Protein 5COL (pdb70)

Structure (mmCIF, N/CA/C/O backbone):
data_5COL
#
_entry.id   5COL
#
_cell.length_a   69.150
_cell.length_b   88.050
_cell.length_c   142.920
_cell.angle_alpha   90.00
_cell.angle_beta   90.00
_cell.angle_gamma   90.00
#
_symmetry.space_group_name_H-M   'I 2 2 2'
#
loop_
_entity.id
_entity.type
_entity.pdbx_description
1 polymer '50S ribosomal protein L11'
2 non-polymer 'CHLORIDE ION'
3 non-polymer 'TRIETHYLENE GLYCOL'
4 non-polymer DI(HYDROXYETHYL)ETHER
5 non-polymer 'CITRIC ACID'
6 water water
#
loop_
_atom_site.group_PDB
_atom_site.id
_atom_site.type_symbol
_atom_site.label_atom_id
_atom_site.label_alt_id
_atom_site.label_comp_id
_atom_site.label_asym_id
_atom_site.label_entity_id
_atom_site.label_seq_id
_atom_site.pdbx_PDB_ins_code
_atom_site.Cartn_x
_atom_site.Cartn_y
_atom_site.Cartn_z
_atom_site.occupancy
_atom_site.B_iso_or_equiv
_atom_site.auth_seq_id
_atom_site.auth_comp_id
_atom_site.auth_asym_id
_atom_site.auth_atom_id
_atom_site.pdbx_PDB_model_num
ATOM 1 N N . ALA A 1 2 ? -44.861 2.385 -10.091 1.00 61.71 1 ALA A N 1
ATOM 2 C CA . ALA A 1 2 ? -43.550 2.586 -10.770 1.00 63.55 1 ALA A CA 1
ATOM 3 C C . ALA A 1 2 ? -43.024 1.289 -11.379 1.00 67.53 1 ALA A C 1
ATOM 4 O O . ALA A 1 2 ? -43.480 0.173 -11.048 1.00 66.23 1 ALA A O 1
ATOM 6 N N . LYS A 1 3 ? -42.069 1.433 -12.286 1.00 64.86 2 LYS A N 1
ATOM 7 C CA . LYS A 1 3 ? -41.358 0.264 -12.733 1.00 69.26 2 LYS A CA 1
ATOM 8 C C . LYS A 1 3 ? -39.898 0.505 -12.569 1.00 61.02 2 LYS A C 1
ATOM 9 O O . LYS A 1 3 ? -39.434 1.622 -12.666 1.00 61.25 2 LYS A O 1
ATOM 15 N N . GLU A 1 4 ? -39.203 -0.569 -12.243 1.00 61.04 3 GLU A N 1
ATOM 16 C CA . GLU A 1 4 ? -37.788 -0.536 -11.987 1.00 60.06 3 GLU A CA 1
ATOM 17 C C . GLU A 1 4 ? -37.194 -1.691 -12.739 1.00 58.49 3 GLU A C 1
ATOM 18 O O . GLU A 1 4 ? -37.721 -2.809 -12.728 1.00 60.96 3 GLU A O 1
ATOM 24 N N . VAL A 1 5 ? -36.084 -1.410 -13.387 1.00 60.52 4 VAL A N 1
ATOM 25 C CA . VAL A 1 5 ? -35.359 -2.412 -14.089 1.00 58.66 4 VAL A CA 1
ATOM 26 C C . VAL A 1 5 ? -34.046 -2.472 -13.395 1.00 55.19 4 VAL A C 1
ATOM 27 O O . VAL A 1 5 ? -33.389 -1.475 -13.243 1.00 53.32 4 VAL A O 1
ATOM 31 N N . VAL A 1 6 ? -33.667 -3.668 -12.998 1.00 57.82 5 VAL A N 1
ATOM 32 C CA . VAL A 1 6 ? -32.400 -3.887 -12.369 1.00 56.26 5 VAL A CA 1
ATOM 33 C C . VAL A 1 6 ? -31.544 -4.756 -13.263 1.00 50.21 5 VAL A C 1
ATOM 34 O O . VAL A 1 6 ? -32.001 -5.789 -13.736 1.00 47.94 5 VAL A O 1
ATOM 38 N N . GLU A 1 7 ? -30.294 -4.366 -13.432 1.00 53.52 6 GLU A N 1
ATOM 39 C CA . GLU A 1 7 ? -29.347 -5.093 -14.247 1.00 58.41 6 GLU A CA 1
ATOM 40 C C . GLU A 1 7 ? -28.111 -5.397 -13.428 1.00 53.29 6 GLU A C 1
ATOM 41 O O . GLU A 1 7 ? -27.375 -4.506 -13.012 1.00 49.47 6 GLU A O 1
ATOM 47 N N . VAL A 1 8 ? -27.901 -6.677 -13.214 1.00 48.36 7 VAL A N 1
ATOM 48 C CA . VAL A 1 8 ? -26.860 -7.144 -12.351 1.00 51.72 7 VAL A CA 1
ATOM 49 C C . VAL A 1 8 ? -26.179 -8.329 -12.992 1.00 49.30 7 VAL A C 1
ATOM 50 O O . VAL A 1 8 ? -26.657 -8.870 -13.977 1.00 52.93 7 VAL A O 1
ATOM 54 N N . LEU A 1 9 ? -25.065 -8.703 -12.393 1.00 49.30 8 LEU A N 1
ATOM 55 C CA . LEU A 1 9 ? -24.218 -9.775 -12.819 1.00 51.90 8 LEU A CA 1
ATOM 56 C C . LEU A 1 9 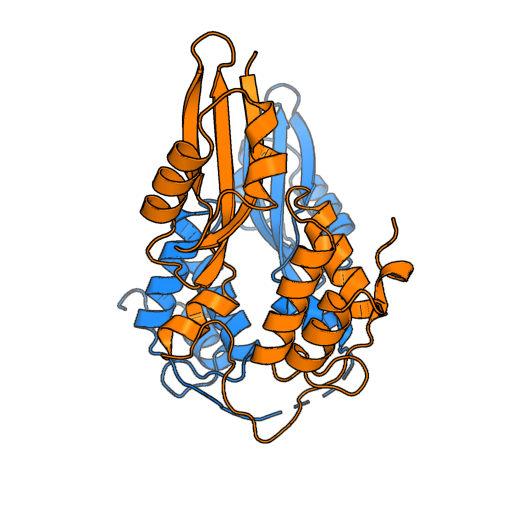? -24.170 -10.733 -11.688 1.00 54.22 8 LEU A C 1
ATOM 57 O O . LEU A 1 9 ? -23.763 -10.368 -10.575 1.00 52.22 8 LEU A O 1
ATOM 62 N N . VAL A 1 10 ? -24.616 -11.953 -11.966 1.00 54.18 9 VAL A N 1
ATOM 63 C CA . VAL A 1 10 ? -24.666 -12.997 -10.970 1.00 53.28 9 VAL A CA 1
ATOM 64 C C . VAL A 1 10 ? -23.830 -14.153 -11.444 1.00 57.57 9 VAL A C 1
ATOM 65 O O . VAL A 1 10 ? -23.394 -14.185 -12.598 1.00 56.58 9 VAL A O 1
ATOM 69 N N . THR A 1 11 ? -23.624 -15.101 -10.536 1.00 59.58 10 THR A N 1
ATOM 70 C CA . THR A 1 11 ? -22.922 -16.332 -10.817 1.00 59.56 10 THR A CA 1
ATOM 71 C C . THR A 1 11 ? -23.945 -17.344 -11.303 1.00 55.77 10 THR A C 1
ATOM 72 O O . THR A 1 11 ? -24.849 -17.686 -10.564 1.00 54.05 10 THR A O 1
ATOM 76 N N . GLY A 1 12 ? -23.796 -17.828 -12.537 1.00 52.90 11 GLY A N 1
ATOM 77 C CA . GLY A 1 12 ? -24.779 -18.710 -13.131 1.00 49.18 11 GLY A CA 1
ATOM 78 C C . GLY A 1 12 ? -25.103 -19.871 -12.217 1.00 50.23 11 GLY A C 1
ATOM 79 O O . GLY A 1 12 ? -24.207 -20.507 -11.661 1.00 50.60 11 GLY A O 1
ATOM 80 N N . GLY A 1 13 ? -26.395 -20.121 -12.027 1.00 53.14 12 GLY A N 1
ATOM 81 C CA . GLY A 1 13 ? -26.859 -21.208 -11.166 1.00 56.29 12 GLY A CA 1
ATOM 82 C C . GLY A 1 13 ? -26.518 -21.144 -9.676 1.00 58.53 12 GLY A C 1
ATOM 83 O O . GLY A 1 13 ? -26.889 -22.051 -8.949 1.00 62.74 12 GLY A O 1
ATOM 84 N N . ARG A 1 14 ? -25.823 -20.102 -9.203 1.00 62.40 13 ARG A N 1
ATOM 85 C CA . ARG A 1 14 ? -25.532 -19.954 -7.757 1.00 62.72 13 ARG A CA 1
ATOM 86 C C . ARG A 1 14 ? -25.879 -18.561 -7.254 1.00 59.32 13 ARG A C 1
ATOM 87 O O . ARG A 1 14 ? -25.203 -18.030 -6.387 1.00 67.90 13 ARG A O 1
ATOM 95 N N . ALA A 1 15 ? -26.930 -17.970 -7.797 1.00 58.49 14 ALA A N 1
ATOM 96 C CA . ALA A 1 15 ? -27.423 -16.695 -7.299 1.00 58.16 14 ALA A CA 1
ATOM 97 C C . ALA A 1 15 ? -27.903 -16.903 -5.872 1.00 64.37 14 ALA A C 1
ATOM 98 O O . ALA A 1 15 ? -28.538 -17.920 -5.579 1.00 68.31 14 ALA A O 1
ATOM 100 N N . THR A 1 16 ? -27.587 -15.950 -5.000 1.00 62.11 15 THR A N 1
ATOM 101 C CA . THR A 1 16 ? -28.113 -15.921 -3.635 1.00 65.68 15 THR A CA 1
ATOM 102 C C . THR A 1 16 ? -28.919 -14.660 -3.395 1.00 63.51 15 THR A C 1
ATOM 103 O O . THR A 1 16 ? -28.957 -13.769 -4.242 1.00 61.35 15 THR A O 1
ATOM 107 N N . ALA A 1 17 ? -29.560 -14.593 -2.229 1.00 61.11 16 ALA A N 1
ATOM 108 C CA . ALA A 1 17 ? -30.405 -13.453 -1.869 1.00 57.59 16 ALA A CA 1
ATOM 109 C C . ALA A 1 17 ? -29.623 -12.430 -1.069 1.00 53.73 16 ALA A C 1
ATOM 110 O O . ALA A 1 17 ? -30.179 -11.472 -0.563 1.00 57.85 16 ALA A O 1
ATOM 112 N N . GLY A 1 18 ? -28.331 -12.657 -0.941 1.00 58.23 17 GLY A N 1
ATOM 113 C CA . GLY A 1 18 ? -27.459 -11.652 -0.460 1.00 72.34 17 GLY A CA 1
ATOM 114 C C . GLY A 1 18 ? -27.303 -10.617 -1.553 1.00 84.58 17 GLY A C 1
ATOM 115 O O . GLY A 1 18 ? -28.205 -10.403 -2.377 1.00 77.85 17 GLY A O 1
ATOM 116 N N . PRO A 1 19 ? -26.151 -9.957 -1.571 1.00 95.01 18 PRO A N 1
ATOM 117 C CA . PRO A 1 19 ? -25.982 -8.973 -2.603 1.00 92.95 18 PRO A CA 1
ATOM 118 C C . PRO A 1 19 ? -25.440 -9.642 -3.872 1.00 80.18 18 PRO A C 1
ATOM 119 O O . PRO A 1 19 ? -24.623 -10.554 -3.803 1.00 79.60 18 PRO A O 1
ATOM 123 N N . PRO A 1 20 ? -25.867 -9.168 -5.024 1.00 75.68 19 PRO A N 1
ATOM 124 C CA . PRO A 1 20 ? -26.566 -7.901 -5.152 1.00 78.10 19 PRO A CA 1
ATOM 125 C C . PRO A 1 20 ? -28.068 -7.984 -5.308 1.00 81.33 19 PRO A C 1
ATOM 126 O O . PRO A 1 20 ? -28.715 -6.928 -5.396 1.00 91.78 19 PRO A O 1
ATOM 130 N N . LEU A 1 21 ? -28.633 -9.191 -5.333 1.00 74.73 20 LEU A N 1
ATOM 131 C CA . LEU A 1 21 ? -30.054 -9.316 -5.641 1.00 74.46 20 LEU A CA 1
ATOM 132 C C . LEU A 1 21 ? -30.866 -8.694 -4.510 1.00 76.14 20 LEU A C 1
ATOM 133 O O . LEU A 1 21 ? -31.849 -7.985 -4.773 1.00 70.70 20 LEU A O 1
ATOM 138 N N . GLY A 1 22 ? -30.442 -8.949 -3.261 1.00 73.04 21 GLY A N 1
ATOM 139 C CA . GLY A 1 22 ? -31.170 -8.479 -2.069 1.00 72.27 21 GLY A CA 1
ATOM 140 C C . GLY A 1 22 ? -31.275 -6.962 -2.007 1.00 67.29 21 GLY A C 1
ATOM 141 O O . GLY A 1 22 ? -32.388 -6.403 -2.003 1.00 59.13 21 GLY A O 1
ATOM 142 N N . PRO A 1 23 ? -30.121 -6.283 -1.987 1.00 66.70 22 PRO A N 1
ATOM 143 C CA . PRO A 1 23 ? -30.123 -4.815 -2.038 1.00 77.05 22 PRO A CA 1
ATOM 144 C C . PRO A 1 23 ? -31.050 -4.274 -3.143 1.00 85.03 22 PRO A C 1
ATOM 145 O O . PRO A 1 23 ? -31.987 -3.489 -2.892 1.00 62.81 22 PRO A O 1
ATOM 149 N N . ALA A 1 24 ? -30.811 -4.756 -4.356 1.00 92.74 23 ALA A N 1
ATOM 150 C CA . ALA A 1 24 ? -31.498 -4.255 -5.512 1.00 87.35 23 ALA A CA 1
ATOM 151 C C . ALA A 1 24 ? -32.991 -4.566 -5.491 1.00 91.54 23 ALA A C 1
ATOM 152 O O . ALA A 1 24 ? -33.785 -3.772 -5.983 1.00 99.62 23 ALA A O 1
ATOM 154 N N . ILE A 1 25 ? -33.384 -5.695 -4.907 1.00 84.87 24 ILE A N 1
ATOM 155 C CA . ILE A 1 25 ? -34.731 -6.222 -5.165 1.00 87.61 24 ILE A CA 1
ATOM 156 C C . ILE A 1 25 ? -35.641 -6.197 -3.950 1.00 84.68 24 ILE A C 1
ATOM 157 O O . ILE A 1 25 ? -36.837 -5.859 -4.058 1.00 73.07 24 ILE A O 1
ATOM 162 N N . GLY A 1 26 ? -35.076 -6.563 -2.798 1.00 93.50 25 GLY A N 1
ATOM 163 C CA . GLY A 1 26 ? -35.784 -6.511 -1.520 1.00 89.27 25 GLY A CA 1
ATOM 164 C C . GLY A 1 26 ? -36.587 -5.233 -1.400 1.00 90.36 25 GLY A C 1
ATOM 165 O O . GLY A 1 26 ? -37.793 -5.300 -1.110 1.00 82.13 25 GLY A O 1
ATOM 166 N N . PRO A 1 27 ? -35.932 -4.065 -1.661 1.00 92.62 26 PRO A N 1
ATOM 167 C CA . PRO A 1 27 ? -36.649 -2.782 -1.702 1.00 97.03 26 PRO A CA 1
ATOM 168 C C . PRO A 1 27 ? -37.918 -2.886 -2.526 1.00 97.99 26 PRO A C 1
ATOM 169 O O . PRO A 1 27 ? -39.014 -2.642 -2.017 1.00 103.63 26 PRO A O 1
ATOM 173 N N . LEU A 1 28 ? -37.783 -3.328 -3.769 1.00 89.19 27 LEU A N 1
ATOM 174 C CA . LEU A 1 28 ? -38.917 -3.312 -4.655 1.00 87.80 27 LEU A CA 1
ATOM 175 C C . LEU A 1 28 ? -39.986 -4.241 -4.093 1.00 90.55 27 LEU A C 1
ATOM 176 O O . LEU A 1 28 ? -41.076 -4.329 -4.649 1.00 86.25 27 LEU A O 1
ATOM 181 N N . GLY A 1 29 ? -39.666 -4.949 -3.005 1.00 97.68 28 GLY A N 1
ATOM 182 C CA . GLY A 1 29 ? -40.686 -5.555 -2.116 1.00 97.85 28 GLY A CA 1
ATOM 183 C C . GLY A 1 29 ? -41.340 -6.779 -2.717 1.00 95.99 28 GLY A C 1
ATOM 184 O O . GLY A 1 29 ? -42.497 -7.117 -2.415 1.00 90.77 28 GLY A O 1
ATOM 185 N N . VAL A 1 30 ? -40.580 -7.424 -3.595 1.00 85.97 29 VAL A N 1
ATOM 186 C CA . VAL A 1 30 ? -40.983 -8.654 -4.239 1.00 76.07 29 VAL A CA 1
ATOM 187 C C . VAL A 1 30 ? -40.184 -9.773 -3.579 1.00 63.65 29 VAL A C 1
ATOM 188 O O . VAL A 1 30 ? -39.135 -9.524 -2.986 1.00 54.93 29 VAL A O 1
ATOM 192 N N . ASN A 1 31 ? -40.687 -10.995 -3.660 1.00 55.65 30 ASN A N 1
ATOM 193 C CA . ASN A 1 31 ? -40.048 -12.065 -2.982 1.00 53.42 30 ASN A CA 1
ATOM 194 C C . ASN A 1 31 ? -38.680 -12.393 -3.583 1.00 55.32 30 ASN A C 1
ATOM 195 O O . ASN A 1 31 ? -38.578 -13.092 -4.568 1.00 59.09 30 ASN A O 1
ATOM 200 N N . VAL A 1 32 ? -37.635 -11.919 -2.923 1.00 49.97 31 VAL A N 1
ATOM 201 C CA . VAL A 1 32 ? -36.282 -12.136 -3.359 1.00 50.30 31 VAL A CA 1
ATOM 202 C C . VAL A 1 32 ? -36.002 -13.621 -3.585 1.00 57.22 31 VAL A C 1
ATOM 203 O O . VAL A 1 32 ? -35.224 -13.952 -4.477 1.00 59.79 31 VAL A O 1
ATOM 207 N N . MET A 1 33 ? -36.612 -14.521 -2.817 1.00 60.24 32 MET A N 1
ATOM 208 C CA . MET A 1 33 ? -36.287 -15.937 -3.004 1.00 62.68 32 MET A CA 1
ATOM 209 C C . MET A 1 33 ? -36.831 -16.528 -4.280 1.00 55.38 32 MET A C 1
ATOM 210 O O . MET A 1 33 ? -36.185 -17.370 -4.856 1.00 52.11 32 MET A O 1
ATOM 215 N N . GLN A 1 34 ? -38.002 -16.077 -4.691 1.00 55.76 33 GLN A N 1
ATOM 216 C CA . GLN A 1 34 ? -38.561 -16.424 -5.976 1.00 60.78 33 GLN A CA 1
ATOM 217 C C . GLN A 1 34 ? -37.683 -15.920 -7.086 1.00 59.96 33 GLN A C 1
ATOM 218 O O . GLN A 1 34 ? -37.515 -16.580 -8.100 1.00 66.63 33 GLN A O 1
ATOM 224 N N . VAL A 1 35 ? -37.159 -14.720 -6.915 1.00 57.00 34 VAL A N 1
ATOM 225 C CA . VAL A 1 35 ? -36.370 -14.143 -7.949 1.00 56.67 34 VAL A CA 1
ATOM 226 C C . VAL A 1 35 ? -35.133 -14.976 -8.084 1.00 58.15 34 VAL A C 1
ATOM 227 O O . VAL A 1 35 ? -34.775 -15.382 -9.185 1.00 60.81 34 VAL A O 1
ATOM 231 N N . VAL A 1 36 ? -34.510 -15.248 -6.947 1.00 52.27 35 VAL A N 1
ATOM 232 C CA . VAL A 1 36 ? -33.334 -16.081 -6.896 1.00 55.32 35 VAL A CA 1
ATOM 233 C C . VAL A 1 36 ? -33.564 -17.505 -7.453 1.00 62.86 35 VAL A C 1
ATOM 234 O O . VAL A 1 36 ? -32.668 -18.066 -8.074 1.00 66.79 35 VAL A O 1
ATOM 238 N N . LYS A 1 37 ? -34.745 -18.082 -7.239 1.00 63.79 36 LYS A N 1
ATOM 239 C CA . LYS A 1 37 ? -35.024 -19.433 -7.714 1.00 69.81 36 LYS A CA 1
ATOM 240 C C . LYS A 1 37 ? -35.088 -19.400 -9.242 1.00 66.81 36 LYS A C 1
ATOM 241 O O . LYS A 1 37 ? -34.511 -20.228 -9.918 1.00 63.32 36 LYS A O 1
ATOM 247 N N . GLU A 1 38 ? -35.802 -18.418 -9.767 1.00 67.81 37 GLU A N 1
ATOM 248 C CA . GLU A 1 38 ? -36.082 -18.330 -11.179 1.00 64.26 37 GLU A CA 1
ATOM 249 C C . GLU A 1 38 ? -34.816 -18.060 -11.961 1.00 68.18 37 GLU A C 1
ATOM 250 O O . GLU A 1 38 ? -34.650 -18.527 -13.095 1.00 64.67 37 GLU A O 1
ATOM 256 N N . ILE A 1 39 ? -33.936 -17.278 -11.351 1.00 63.55 38 ILE A N 1
ATOM 257 C CA . ILE A 1 39 ? -32.676 -16.950 -11.954 1.00 57.61 38 ILE A CA 1
ATOM 258 C C . ILE A 1 39 ? -31.771 -18.172 -11.973 1.00 58.98 38 ILE A C 1
ATOM 259 O O . ILE A 1 39 ? -31.121 -18.470 -12.982 1.00 54.28 38 ILE A O 1
ATOM 264 N N . ASN A 1 40 ? -31.681 -18.856 -10.845 1.00 55.33 39 ASN A N 1
ATOM 265 C CA . ASN A 1 40 ? -30.932 -20.102 -10.836 1.00 55.16 39 ASN A CA 1
ATOM 266 C C . ASN A 1 40 ? -31.460 -21.134 -11.841 1.00 53.89 39 ASN A C 1
ATOM 267 O O . ASN A 1 40 ? -30.663 -21.851 -12.406 1.00 58.15 39 ASN A O 1
ATOM 272 N N . GLU A 1 41 ? -32.773 -21.190 -12.065 1.00 59.42 40 GLU A N 1
ATOM 273 C CA . GLU A 1 41 ? -33.368 -22.088 -13.060 1.00 68.45 40 GLU A CA 1
ATOM 274 C C . GLU A 1 41 ? -32.731 -21.740 -14.384 1.00 71.07 40 GLU A C 1
ATOM 275 O O . GLU A 1 41 ? -32.027 -22.539 -14.988 1.00 70.28 40 GLU A O 1
ATOM 281 N N . LYS A 1 42 ? -32.937 -20.498 -14.796 1.00 69.33 41 LYS A N 1
ATOM 282 C CA . LYS A 1 42 ? -32.587 -20.058 -16.141 1.00 61.00 41 LYS A CA 1
ATOM 283 C C . LYS A 1 42 ? -31.108 -19.829 -16.379 1.00 57.22 41 LYS A C 1
ATOM 284 O O . LYS A 1 42 ? -30.729 -19.415 -17.442 1.00 65.37 41 LYS A O 1
ATOM 290 N N . THR A 1 43 ? -30.263 -20.105 -15.407 1.00 58.54 42 THR A N 1
ATOM 291 C CA . THR A 1 43 ? -28.841 -19.992 -15.609 1.00 52.38 42 THR A CA 1
ATOM 292 C C . THR A 1 43 ? -28.196 -21.348 -15.337 1.00 50.49 42 THR A C 1
ATOM 293 O O . THR A 1 43 ?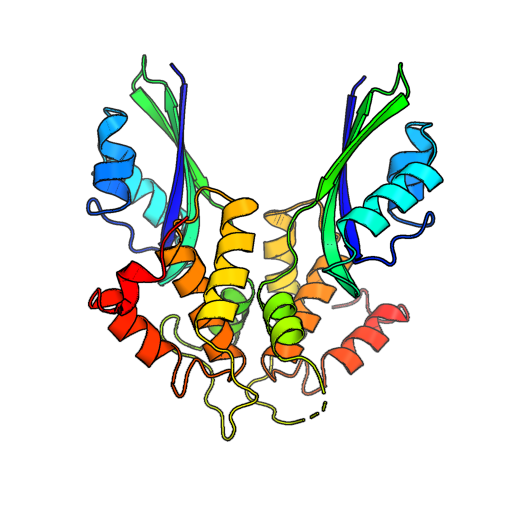 -26.988 -21.438 -15.258 1.00 51.65 42 THR A O 1
ATOM 297 N N . LYS A 1 44 ? -29.004 -22.400 -15.224 1.00 60.03 43 LYS A N 1
ATOM 298 C CA . LYS A 1 44 ? -28.499 -23.773 -15.015 1.00 70.87 43 LYS A CA 1
ATOM 299 C C . LYS A 1 44 ? -27.321 -24.092 -15.912 1.00 65.04 43 LYS A C 1
ATOM 300 O O . LYS A 1 44 ? -26.297 -24.552 -15.445 1.00 66.87 43 LYS A O 1
ATOM 306 N N . ASP A 1 45 ? -27.497 -23.845 -17.204 1.00 63.95 44 ASP A N 1
ATOM 307 C CA . ASP A 1 45 ? -26.481 -24.118 -18.221 1.00 70.30 44 ASP A CA 1
ATOM 308 C C . ASP A 1 45 ? -25.221 -23.258 -18.111 1.00 72.34 44 ASP A C 1
ATOM 309 O O . ASP A 1 45 ? -24.207 -23.548 -18.752 1.00 70.00 44 ASP A O 1
ATOM 314 N N . TYR A 1 46 ? -25.283 -22.196 -17.319 1.00 68.34 45 TYR A N 1
ATOM 315 C CA . TYR A 1 46 ? -24.130 -21.354 -17.092 1.00 60.16 45 TYR A CA 1
ATOM 316 C C . TYR A 1 46 ? -23.590 -21.509 -15.713 1.00 62.47 45 TYR A C 1
ATOM 317 O O . TYR A 1 46 ? -23.025 -20.575 -15.163 1.00 64.09 45 TYR A O 1
ATOM 326 N N . GLU A 1 47 ? -23.750 -22.695 -15.146 1.00 66.69 46 GLU A N 1
ATOM 327 C CA . GLU A 1 47 ? -23.226 -22.972 -13.831 1.00 66.45 46 GLU A CA 1
ATOM 328 C C . GLU A 1 47 ? -21.900 -22.310 -13.637 1.00 60.16 46 GLU A C 1
ATOM 329 O O . GLU A 1 47 ? -21.006 -22.535 -14.397 1.00 68.32 46 GLU A O 1
ATOM 335 N N . GLY A 1 48 ? -21.786 -21.469 -12.624 1.00 65.33 47 GLY A N 1
ATOM 336 C CA . GLY A 1 48 ? -20.504 -20.890 -12.236 1.00 57.18 47 GLY A CA 1
ATOM 337 C C . GLY A 1 48 ? -19.988 -19.743 -13.084 1.00 58.32 47 GLY A C 1
ATOM 338 O O . GLY A 1 48 ? -18.914 -19.232 -12.811 1.00 52.76 47 GLY A O 1
ATOM 339 N N . MET A 1 49 ? -20.723 -19.313 -14.104 1.00 54.61 48 MET A N 1
ATOM 340 C CA . MET A 1 49 ? -20.222 -18.254 -14.977 1.00 53.05 48 MET A CA 1
ATOM 341 C C . MET A 1 49 ? -20.838 -16.907 -14.611 1.00 50.31 48 MET A C 1
ATOM 342 O O . MET A 1 49 ? -21.934 -16.869 -14.119 1.00 55.37 48 MET A O 1
ATOM 347 N N . GLN A 1 50 ? -20.136 -15.812 -14.874 1.00 53.35 49 GLN A N 1
ATOM 348 C CA . GLN A 1 50 ? -20.696 -14.488 -14.730 1.00 57.11 49 GLN A CA 1
ATOM 349 C C . GLN A 1 50 ? -21.682 -14.199 -15.843 1.00 56.68 49 GLN A C 1
ATOM 350 O O . GLN A 1 50 ? -21.285 -14.010 -16.968 1.00 65.20 49 GLN A O 1
ATOM 356 N N . VAL A 1 51 ? -22.959 -14.171 -15.484 1.00 50.47 50 VAL A N 1
ATOM 357 C CA . VAL A 1 51 ? -24.076 -13.978 -16.388 1.00 55.04 50 VAL A CA 1
ATOM 358 C C . VAL A 1 51 ? -24.801 -12.657 -16.084 1.00 55.85 50 VAL A C 1
ATOM 359 O O . VAL A 1 51 ? -25.167 -12.399 -14.947 1.00 51.25 50 VAL A O 1
ATOM 363 N N . PRO A 1 52 ? -25.043 -11.826 -17.097 1.00 61.15 51 PRO A N 1
ATOM 364 C CA . PRO A 1 52 ? -25.834 -10.615 -16.824 1.00 56.70 51 PRO A CA 1
ATOM 365 C C . PRO A 1 52 ? -27.306 -10.942 -16.777 1.00 52.25 51 PRO A C 1
ATOM 366 O O . PRO A 1 52 ? -27.796 -11.724 -17.585 1.00 56.67 51 PRO A O 1
ATOM 370 N N . VAL A 1 53 ? -28.007 -10.339 -15.830 1.00 51.75 52 VAL A N 1
ATOM 371 C CA . VAL A 1 53 ? -29.417 -10.574 -15.627 1.00 46.63 52 VAL A CA 1
ATOM 372 C C . VAL A 1 53 ? -30.154 -9.263 -15.477 1.00 46.05 52 VAL A C 1
ATOM 373 O O . VAL A 1 53 ? -29.637 -8.299 -14.921 1.00 48.68 52 VAL A O 1
ATOM 377 N N . LYS A 1 54 ? -31.392 -9.267 -15.916 1.00 50.02 53 LYS A N 1
ATOM 378 C CA . LYS A 1 54 ? -32.244 -8.093 -15.912 1.00 56.41 53 LYS A CA 1
ATOM 379 C C . LYS A 1 54 ? -33.505 -8.487 -15.183 1.00 55.87 53 LYS A C 1
ATOM 380 O O . LYS A 1 54 ? -34.144 -9.477 -15.541 1.00 53.59 53 LYS A O 1
ATOM 386 N N . VAL A 1 55 ? -33.864 -7.744 -14.141 1.00 56.90 54 VAL A N 1
ATOM 387 C CA . VAL A 1 55 ? -35.171 -7.960 -13.517 1.00 54.32 54 VAL A CA 1
ATOM 388 C C . VAL A 1 55 ? -36.027 -6.745 -13.675 1.00 48.93 54 VAL A C 1
ATOM 389 O O . VAL A 1 55 ? -35.575 -5.635 -13.410 1.00 51.54 54 VAL A O 1
ATOM 393 N N . ILE A 1 56 ? -37.260 -6.976 -14.099 1.00 54.57 55 ILE A N 1
ATOM 394 C CA . ILE A 1 56 ? -38.200 -5.929 -14.426 1.00 54.69 55 ILE A CA 1
ATOM 395 C C . ILE A 1 56 ? -39.352 -6.090 -13.479 1.00 57.49 55 ILE A C 1
ATOM 396 O O . ILE A 1 56 ? -40.016 -7.117 -13.480 1.00 59.43 55 ILE A O 1
ATOM 401 N N . VAL A 1 57 ? -39.585 -5.060 -12.677 1.00 63.92 56 VAL A N 1
ATOM 402 C CA . VAL A 1 57 ? -40.524 -5.134 -11.567 1.00 60.73 56 VAL A CA 1
ATOM 403 C C . VAL A 1 57 ? -41.519 -4.000 -11.652 1.00 55.95 56 VAL A C 1
ATOM 404 O O . VAL A 1 57 ? -41.136 -2.844 -11.893 1.00 55.00 56 VAL A O 1
ATOM 408 N N . ASP A 1 58 ? -42.788 -4.334 -11.485 1.00 56.91 57 ASP A N 1
ATOM 409 C CA . ASP A 1 58 ? -43.816 -3.338 -11.203 1.00 61.00 57 ASP A CA 1
ATOM 410 C C . ASP A 1 58 ? -44.023 -3.193 -9.694 1.00 65.44 57 ASP A C 1
ATOM 411 O O . ASP A 1 58 ? -44.690 -4.037 -9.104 1.00 78.03 57 ASP A O 1
ATOM 416 N N . THR A 1 59 ? -43.480 -2.133 -9.086 1.00 62.93 58 THR A N 1
ATOM 417 C CA . THR A 1 59 ? -43.511 -1.956 -7.623 1.00 64.26 58 THR A CA 1
ATOM 418 C C . THR A 1 59 ? -44.906 -1.955 -6.994 1.00 66.16 58 THR A C 1
ATOM 419 O O . THR A 1 59 ? -45.099 -2.462 -5.895 1.00 76.44 58 THR A O 1
ATOM 423 N N . GLU A 1 60 ? -45.888 -1.394 -7.670 1.00 65.09 59 GLU A N 1
ATOM 424 C CA . GLU A 1 60 ? -47.229 -1.390 -7.115 1.00 63.53 59 GLU A CA 1
ATOM 425 C C . GLU A 1 60 ? -47.682 -2.837 -6.940 1.00 73.73 59 GLU A C 1
ATOM 426 O O . GLU A 1 60 ? -48.058 -3.250 -5.848 1.00 76.37 59 GLU A O 1
ATOM 432 N N . THR A 1 61 ? -47.613 -3.590 -8.033 1.00 74.80 60 THR A N 1
ATOM 433 C CA . THR A 1 61 ? -48.136 -4.941 -8.124 1.00 74.00 60 THR A CA 1
ATOM 434 C C . THR A 1 61 ? -47.140 -5.961 -7.612 1.00 76.34 60 THR A C 1
ATOM 435 O O . THR A 1 61 ? -47.515 -7.070 -7.295 1.00 79.23 60 THR A O 1
ATOM 439 N N . ARG A 1 62 ? -45.863 -5.606 -7.568 1.00 81.97 61 ARG A N 1
ATOM 440 C CA . ARG A 1 62 ? -44.793 -6.530 -7.142 1.00 85.22 61 ARG A CA 1
ATOM 441 C C . ARG A 1 62 ? -44.410 -7.652 -8.132 1.00 79.80 61 ARG A C 1
ATOM 442 O O . ARG A 1 62 ? -43.431 -8.357 -7.884 1.00 82.03 61 ARG A O 1
ATOM 450 N N . LYS A 1 63 ? -45.158 -7.811 -9.227 1.00 71.21 62 LYS A N 1
ATOM 451 C CA . LYS A 1 63 ? -44.799 -8.757 -10.286 1.00 70.18 62 LYS A CA 1
ATOM 452 C C . LYS A 1 63 ? -43.511 -8.365 -10.961 1.00 68.02 62 LYS A C 1
ATOM 453 O O . LYS A 1 63 ? -43.146 -7.187 -11.052 1.00 66.82 62 LYS A O 1
ATOM 459 N N . PHE A 1 64 ? -42.819 -9.379 -11.436 1.00 64.99 63 PHE A N 1
ATOM 460 C CA . PHE A 1 64 ? -41.505 -9.193 -11.990 1.00 63.71 63 PHE A CA 1
ATOM 461 C C . PHE A 1 64 ? -41.364 -10.123 -13.169 1.00 61.37 63 PHE A C 1
ATOM 462 O O . PHE A 1 64 ? -42.184 -11.014 -13.374 1.00 56.77 63 PHE A O 1
ATOM 470 N N . GLU A 1 65 ? -40.335 -9.886 -13.965 1.00 61.08 64 GLU A N 1
ATOM 471 C CA . GLU A 1 65 ? -39.875 -10.885 -14.916 1.00 61.75 64 GLU A CA 1
ATOM 472 C C . GLU A 1 65 ? -38.392 -10.782 -15.042 1.00 57.69 64 GLU A C 1
ATOM 473 O O . GLU A 1 65 ? -37.796 -9.729 -14.780 1.00 59.95 64 GLU A O 1
ATOM 479 N N . ILE A 1 66 ? -37.813 -11.892 -15.460 1.00 57.94 65 ILE A N 1
ATOM 480 C CA . ILE A 1 66 ? -36.380 -12.068 -15.524 1.00 58.83 65 ILE A CA 1
ATOM 481 C C . ILE A 1 66 ? -35.987 -12.273 -16.980 1.00 57.32 65 ILE A C 1
ATOM 482 O O . ILE A 1 66 ? -36.597 -13.061 -17.685 1.00 51.98 65 ILE A O 1
ATOM 487 N N . GLU A 1 67 ? -34.951 -11.566 -17.402 1.00 58.07 66 GLU A N 1
ATOM 488 C CA . GLU A 1 67 ? -34.325 -11.760 -18.690 1.00 59.93 66 GLU A CA 1
ATOM 489 C C . GLU A 1 67 ? -32.847 -11.962 -18.466 1.00 57.81 66 GLU A C 1
ATOM 490 O O . GLU A 1 67 ? -32.185 -11.132 -17.885 1.00 62.48 66 GLU A O 1
ATOM 496 N N . VAL A 1 68 ? -32.340 -13.066 -18.985 1.00 65.85 67 VAL A N 1
ATOM 497 C CA . VAL A 1 68 ? -30.960 -13.502 -18.810 1.00 62.88 67 VAL A CA 1
ATOM 498 C C . VAL A 1 68 ? -30.097 -13.186 -20.037 1.00 60.86 67 VAL A C 1
ATOM 499 O O . VAL A 1 68 ? -30.493 -13.476 -21.161 1.00 61.38 67 VAL A O 1
ATOM 503 N N . GLY A 1 69 ? -28.920 -12.602 -19.834 1.00 53.81 68 GLY A N 1
ATOM 504 C CA . GLY A 1 69 ? -27.962 -12.427 -20.942 1.00 57.19 68 GLY A CA 1
ATOM 505 C C . GLY A 1 69 ? -27.166 -13.702 -21.253 1.00 57.20 68 GLY A C 1
ATOM 506 O O . GLY A 1 69 ? -27.625 -14.821 -20.993 1.00 50.25 68 GLY A O 1
ATOM 507 N N . ILE A 1 70 ? -25.966 -13.539 -21.798 1.00 61.73 69 ILE A N 1
ATOM 508 C CA . ILE A 1 70 ? -25.064 -14.687 -21.965 1.00 65.02 69 ILE A CA 1
ATOM 509 C C . ILE A 1 70 ? -23.764 -14.356 -21.316 1.00 54.67 69 ILE A C 1
ATOM 510 O O . ILE A 1 70 ? -23.391 -13.205 -21.244 1.00 55.04 69 ILE A O 1
ATOM 515 N N . PRO A 1 71 ? -23.050 -15.379 -20.860 1.00 54.89 70 PRO A N 1
ATOM 516 C CA . PRO A 1 71 ? -21.696 -15.182 -20.388 1.00 51.43 70 PRO A CA 1
ATOM 517 C C . PRO A 1 71 ? -20.691 -14.765 -21.463 1.00 53.76 70 PRO A C 1
ATOM 518 O O . PRO A 1 71 ? -20.989 -14.699 -22.669 1.00 54.07 70 PRO A O 1
ATOM 522 N N . PRO A 1 72 ? -19.480 -14.450 -21.027 1.00 54.78 71 PRO A N 1
ATOM 523 C CA . PRO A 1 72 ? -18.385 -14.218 -21.992 1.00 56.63 71 PRO A CA 1
ATOM 524 C C . PRO A 1 72 ? -18.067 -15.498 -22.839 1.00 52.45 71 PRO A C 1
ATOM 525 O O . PRO A 1 72 ? -18.092 -16.616 -22.288 1.00 48.09 71 PRO A O 1
ATOM 529 N N . THR A 1 73 ? -17.775 -15.305 -24.133 1.00 42.87 72 THR A N 1
ATOM 530 C CA . THR A 1 73 ? -17.510 -16.366 -25.069 1.00 47.38 72 THR A CA 1
ATOM 531 C C . THR A 1 73 ? -16.427 -17.297 -24.582 1.00 51.47 72 THR A C 1
ATOM 532 O O . THR A 1 73 ? -16.471 -18.505 -24.802 1.00 50.27 72 THR A O 1
ATOM 536 N N . THR A 1 74 ? -15.471 -16.698 -23.906 1.00 53.60 73 THR A N 1
ATOM 537 C CA . THR A 1 74 ? -14.442 -17.393 -23.183 1.00 55.18 73 THR A CA 1
ATOM 538 C C . THR A 1 74 ? -14.992 -18.473 -22.256 1.00 57.41 73 THR A C 1
ATOM 539 O O . THR A 1 74 ? -14.463 -19.575 -22.163 1.00 63.93 73 THR A O 1
ATOM 543 N N . ALA A 1 75 ? -16.065 -18.162 -21.568 1.00 57.12 74 ALA A N 1
ATOM 544 C CA . ALA A 1 75 ? -16.542 -19.039 -20.532 1.00 54.69 74 ALA A CA 1
ATOM 545 C C . ALA A 1 75 ? -17.346 -20.117 -21.226 1.00 53.31 74 ALA A C 1
ATOM 546 O O . ALA A 1 75 ? -17.412 -21.250 -20.770 1.00 53.90 74 ALA A O 1
ATOM 548 N N . LEU A 1 76 ? -17.964 -19.758 -22.346 1.00 52.00 75 LEU A N 1
ATOM 549 C CA . LEU A 1 76 ? -18.761 -20.726 -23.056 1.00 51.90 75 LEU A CA 1
ATOM 550 C C . LEU A 1 76 ? -17.862 -21.755 -23.715 1.00 52.85 75 LEU A C 1
ATOM 551 O O . LEU A 1 76 ? -18.244 -22.912 -23.902 1.00 50.31 75 LEU A O 1
ATOM 556 N N . ILE A 1 77 ? -16.663 -21.334 -24.062 1.00 50.01 76 ILE A N 1
ATOM 557 C CA . ILE A 1 77 ? -15.773 -22.217 -24.744 1.00 52.89 76 ILE A CA 1
ATOM 558 C C . ILE A 1 77 ? -15.256 -23.220 -23.709 1.00 54.46 76 ILE A C 1
ATOM 559 O O . ILE A 1 77 ? -15.375 -24.410 -23.947 1.00 58.55 76 ILE A O 1
ATOM 564 N N . LYS A 1 78 ? -14.739 -22.755 -22.568 1.00 50.70 77 LYS A N 1
ATOM 565 C CA . LYS A 1 78 ? -14.301 -23.650 -21.499 1.00 55.47 77 LYS A CA 1
ATOM 566 C C . LYS A 1 78 ? -15.288 -24.756 -21.200 1.00 57.06 77 LYS A C 1
ATOM 567 O O . LYS A 1 78 ? -14.941 -25.943 -21.089 1.00 57.48 77 LYS A O 1
ATOM 573 N N . LYS A 1 79 ? -16.517 -24.336 -21.011 1.00 58.45 78 LYS A N 1
ATOM 574 C CA . LYS A 1 79 ? -17.602 -25.228 -20.702 1.00 60.70 78 LYS A CA 1
ATOM 575 C C . LYS A 1 79 ? -17.664 -26.301 -21.782 1.00 56.47 78 LYS A C 1
ATOM 576 O O . LYS A 1 79 ? -17.759 -27.481 -21.462 1.00 54.47 78 LYS A O 1
ATOM 582 N N . GLU A 1 80 ? -17.632 -25.882 -23.054 1.00 52.10 79 GLU A N 1
ATOM 583 C CA . GLU A 1 80 ? -17.703 -26.812 -24.186 1.00 48.09 79 GLU A CA 1
ATOM 584 C C . GLU A 1 80 ? -16.509 -27.769 -24.290 1.00 51.15 79 GLU A C 1
ATOM 585 O O . GLU A 1 80 ? -16.645 -28.827 -24.869 1.00 49.32 79 GLU A O 1
ATOM 591 N N . LEU A 1 81 ? -15.347 -27.355 -23.782 1.00 52.59 80 LEU A N 1
ATOM 592 C CA . LEU A 1 81 ? -14.173 -28.179 -23.736 1.00 56.46 80 LEU A CA 1
ATOM 593 C C . LEU A 1 81 ? -14.205 -29.236 -22.617 1.00 65.85 80 LEU A C 1
ATOM 594 O O . LEU A 1 81 ? -13.489 -30.238 -22.683 1.00 61.07 80 LEU A O 1
ATOM 599 N N . GLY A 1 82 ? -14.956 -28.956 -21.556 1.00 71.72 81 GLY A N 1
ATOM 600 C CA . GLY A 1 82 ? -15.294 -29.950 -20.546 1.00 73.74 81 GLY A CA 1
ATOM 601 C C . GLY A 1 82 ? -14.250 -30.348 -19.519 1.00 76.21 81 GLY A C 1
ATOM 602 O O . GLY A 1 82 ? -13.816 -29.539 -18.718 1.00 84.32 81 GLY A O 1
ATOM 603 N N . ILE A 1 83 ? -13.830 -31.611 -19.591 1.00 92.88 82 ILE A N 1
ATOM 604 C CA . ILE A 1 83 ? -13.447 -32.409 -18.417 1.00 94.40 82 ILE A CA 1
ATOM 605 C C . ILE A 1 83 ? -14.620 -32.389 -17.438 1.00 101.34 82 ILE A C 1
ATOM 606 O O . ILE A 1 83 ? -15.784 -32.439 -17.848 1.00 100.33 82 ILE A O 1
ATOM 611 N N . HIS A 1 92 ? -0.017 -26.408 -18.424 1.00 124.82 91 HIS A N 1
ATOM 612 C CA . HIS A 1 92 ? -0.467 -25.004 -18.240 1.00 125.91 91 HIS A CA 1
ATOM 613 C C . HIS A 1 92 ? 0.603 -23.967 -18.684 1.00 118.38 91 HIS A C 1
ATOM 614 O O . HIS A 1 92 ? 1.682 -23.895 -18.086 1.00 116.36 91 HIS A O 1
ATOM 621 N N . GLU A 1 93 ? 0.277 -23.161 -19.705 1.00 97.75 92 GLU A N 1
ATOM 622 C CA . GLU A 1 93 ? 1.237 -22.280 -20.384 1.00 83.39 92 GLU A CA 1
ATOM 623 C C . GLU A 1 93 ? 0.922 -20.802 -20.125 1.00 79.36 92 GLU A C 1
ATOM 624 O O . GLU A 1 93 ? -0.238 -20.431 -19.926 1.00 87.18 92 GLU A O 1
ATOM 630 N N . VAL A 1 94 ? 1.978 -19.986 -20.123 1.00 74.24 93 VAL A N 1
ATOM 631 C CA . VAL A 1 94 ? 1.921 -18.521 -20.036 1.00 75.84 93 VAL A CA 1
ATOM 632 C C . VAL A 1 94 ? 2.330 -17.970 -21.407 1.00 76.81 93 VAL A C 1
ATOM 633 O O . VAL A 1 94 ? 3.267 -18.476 -22.006 1.00 84.28 93 VAL A O 1
ATOM 637 N N . VAL A 1 95 ? 1.635 -16.956 -21.923 1.00 80.69 94 VAL A N 1
ATOM 638 C CA . VAL A 1 95 ? 1.928 -16.465 -23.285 1.00 81.00 94 VAL A CA 1
ATOM 639 C C . VAL A 1 95 ? 1.954 -14.960 -23.440 1.00 74.75 94 VAL A C 1
ATOM 640 O O . VAL A 1 95 ? 2.111 -14.467 -24.542 1.00 70.89 94 VAL A O 1
ATOM 644 N N . GLY A 1 96 ? 1.813 -14.236 -22.339 1.00 68.81 95 GLY A N 1
ATOM 645 C CA . GLY A 1 96 ? 1.807 -12.776 -22.373 1.00 63.88 95 GLY A CA 1
ATOM 646 C C . GLY A 1 96 ? 1.577 -12.326 -20.945 1.00 60.56 95 GLY A C 1
ATOM 647 O O . GLY A 1 96 ? 1.069 -13.094 -20.104 1.00 54.67 95 GLY A O 1
ATOM 648 N N . ASN A 1 97 ? 1.975 -11.104 -20.643 1.00 59.16 96 ASN A N 1
ATOM 649 C CA . ASN A 1 97 ? 1.654 -10.548 -19.341 1.00 67.30 96 ASN A CA 1
ATOM 650 C C . ASN A 1 97 ? 1.078 -9.156 -19.443 1.00 67.76 96 ASN A C 1
ATOM 651 O O . ASN A 1 97 ? 1.421 -8.411 -20.375 1.00 73.15 96 ASN A O 1
ATOM 656 N N . LEU A 1 98 ? 0.196 -8.829 -18.496 1.00 60.55 97 LEU A N 1
ATOM 657 C CA . LEU A 1 98 ? -0.372 -7.491 -18.368 1.00 65.10 97 LEU A CA 1
ATOM 658 C C . LEU A 1 98 ? -0.147 -6.984 -16.981 1.00 64.19 97 LEU A C 1
ATOM 659 O O . LEU A 1 98 ? -0.210 -7.729 -16.018 1.00 61.71 97 LEU A O 1
ATOM 664 N N . THR A 1 99 ? -0.005 -5.681 -16.860 1.00 64.81 98 THR A N 1
ATOM 665 C CA . THR A 1 99 ? 0.004 -5.088 -15.542 1.00 65.81 98 THR A CA 1
ATOM 666 C C . THR A 1 99 ? -1.417 -5.098 -15.020 1.00 63.22 98 THR A C 1
ATOM 667 O O . THR A 1 99 ? -2.376 -5.337 -15.766 1.00 59.26 98 THR A O 1
ATOM 671 N N . LEU A 1 100 ? -1.546 -4.828 -13.731 1.00 56.01 99 LEU A N 1
ATOM 672 C CA . LEU A 1 100 ? -2.832 -4.735 -13.133 1.00 55.08 99 LEU A CA 1
ATOM 673 C C . LEU A 1 100 ? -3.478 -3.406 -13.530 1.00 60.45 99 LEU A C 1
ATOM 674 O O . LEU A 1 100 ? -4.702 -3.277 -13.526 1.00 66.31 99 LEU A O 1
ATOM 679 N N . GLU A 1 101 ? -2.679 -2.413 -13.892 1.00 60.29 100 GLU A N 1
ATOM 680 C CA . GLU A 1 101 ? -3.278 -1.137 -14.286 1.00 59.89 100 GLU A CA 1
ATOM 681 C C . GLU A 1 101 ? -3.875 -1.276 -15.646 1.00 57.09 100 GLU A C 1
ATOM 682 O O . GLU A 1 101 ? -4.896 -0.652 -15.937 1.00 60.08 100 GLU A O 1
ATOM 688 N N . GLN A 1 102 ? -3.277 -2.126 -16.478 1.00 55.01 101 GLN A N 1
ATOM 689 C CA . GLN A 1 102 ? -3.887 -2.393 -17.786 1.00 56.66 101 GLN A CA 1
ATOM 690 C C . GLN A 1 102 ? -5.213 -3.106 -17.574 1.00 60.08 101 GLN A C 1
ATOM 691 O O . GLN A 1 102 ? -6.176 -2.859 -18.307 1.00 66.29 101 GLN A O 1
ATOM 697 N N . VAL A 1 103 ? -5.277 -3.948 -16.541 1.00 56.63 102 VAL A N 1
ATOM 698 C CA . VAL A 1 103 ? -6.477 -4.734 -16.275 1.00 56.36 102 VAL A CA 1
ATOM 699 C C . VAL A 1 103 ? -7.606 -3.825 -15.857 1.00 56.64 102 VAL A C 1
ATOM 700 O O . VAL A 1 103 ? -8.776 -4.077 -16.152 1.00 60.19 102 VAL A O 1
ATOM 704 N N . ILE A 1 104 ? -7.244 -2.787 -15.128 1.00 58.62 103 ILE A N 1
ATOM 705 C CA . ILE A 1 104 ? -8.196 -1.826 -14.644 1.00 57.87 103 ILE A CA 1
ATOM 706 C C . ILE A 1 104 ? -8.677 -0.952 -15.837 1.00 60.70 103 ILE A C 1
ATOM 707 O O . ILE A 1 104 ? -9.890 -0.780 -16.038 1.00 60.83 103 ILE A O 1
ATOM 712 N N . LYS A 1 105 ? -7.740 -0.444 -16.638 1.00 55.00 104 LYS A N 1
ATOM 713 C CA . LYS A 1 105 ? -8.080 0.235 -17.908 1.00 59.08 104 LYS A CA 1
ATOM 714 C C . LYS A 1 105 ? -9.176 -0.517 -18.699 1.00 55.16 104 LYS A C 1
ATOM 715 O O . LYS A 1 105 ? -10.266 0.005 -18.912 1.00 54.61 104 LYS A O 1
ATOM 721 N N . ILE A 1 106 ? -8.922 -1.767 -19.059 1.00 52.50 105 ILE A N 1
ATOM 722 C CA . ILE A 1 106 ? -9.915 -2.556 -19.822 1.00 51.01 105 ILE A CA 1
ATOM 723 C C . ILE A 1 106 ? -11.223 -2.664 -19.059 1.00 49.77 105 ILE A C 1
ATOM 724 O O . ILE A 1 106 ? -12.302 -2.513 -19.629 1.00 48.80 105 ILE A O 1
ATOM 729 N N . ALA A 1 107 ? -11.124 -2.894 -17.750 1.00 50.85 106 ALA A N 1
ATOM 730 C CA . ALA A 1 107 ? -12.304 -3.050 -16.923 1.00 50.89 106 ALA A CA 1
ATOM 731 C C . ALA A 1 107 ? -13.096 -1.777 -16.877 1.00 50.72 106 ALA A C 1
ATOM 732 O O . ALA A 1 107 ? -14.306 -1.802 -16.722 1.00 54.96 106 ALA A O 1
ATOM 734 N N . LYS A 1 108 ? -12.424 -0.649 -16.951 1.00 62.98 107 LYS A N 1
ATOM 735 C CA . LYS A 1 108 ? -13.155 0.626 -16.946 1.00 66.34 107 LYS A CA 1
ATOM 736 C C . LYS A 1 108 ? -13.870 0.817 -18.271 1.00 58.63 107 LYS A C 1
ATOM 737 O O . LYS A 1 108 ? -15.024 1.249 -18.298 1.00 57.44 107 LYS A O 1
ATOM 743 N N . MET A 1 109 ? -13.251 0.414 -19.370 1.00 53.34 108 MET A N 1
ATOM 744 C CA . MET A 1 109 ? -13.977 0.496 -20.632 1.00 52.28 108 MET A CA 1
ATOM 745 C C . MET A 1 109 ? -15.200 -0.406 -20.555 1.00 51.15 108 MET A C 1
ATOM 746 O O . MET A 1 109 ? -16.296 -0.009 -20.908 1.00 53.28 108 MET A O 1
ATOM 751 N N . LYS A 1 110 ? -15.062 -1.620 -20.050 1.00 52.40 109 LYS A N 1
ATOM 752 C CA . LYS A 1 110 ? -16.246 -2.485 -20.052 1.00 47.75 109 LYS A CA 1
ATOM 753 C C . LYS A 1 110 ? -17.352 -1.842 -19.277 1.00 44.82 109 LYS A C 1
ATOM 754 O O . LYS A 1 110 ? -18.477 -1.797 -19.710 1.00 46.37 109 LYS A O 1
ATOM 760 N N . LYS A 1 111 ? -17.033 -1.327 -18.113 1.00 54.26 110 LYS A N 1
ATOM 761 C CA . LYS A 1 111 ? -18.061 -0.754 -17.249 1.00 55.56 110 LYS A CA 1
ATOM 762 C C . LYS A 1 111 ? -18.693 0.531 -17.832 1.00 52.15 110 LYS A C 1
ATOM 763 O O . LYS A 1 111 ? -19.894 0.694 -17.773 1.00 55.39 110 LYS A O 1
ATOM 769 N N . ASP A 1 112 ? -17.907 1.396 -18.454 1.00 53.53 111 ASP A N 1
ATOM 770 C CA . ASP A 1 112 ? -18.476 2.550 -19.176 1.00 57.17 111 ASP A CA 1
ATOM 771 C C . ASP A 1 112 ? -19.511 2.131 -20.178 1.00 57.02 111 ASP A C 1
ATOM 772 O O . ASP A 1 112 ? -20.566 2.749 -20.263 1.00 60.96 111 ASP A O 1
ATOM 777 N N . ALA A 1 113 ? -19.211 1.079 -20.930 1.00 56.26 112 ALA A N 1
ATOM 778 C CA . ALA A 1 113 ? -20.126 0.570 -21.941 1.00 57.13 112 ALA A CA 1
ATOM 779 C C . ALA A 1 113 ? -21.303 -0.224 -21.359 1.00 62.20 112 ALA A C 1
ATOM 780 O O . ALA A 1 113 ? -22.297 -0.443 -22.047 1.00 63.30 112 ALA A O 1
ATOM 782 N N . MET A 1 114 ? -21.191 -0.680 -20.111 1.00 65.34 113 MET A N 1
ATOM 783 C CA . MET A 1 114 ? -22.253 -1.482 -19.512 1.00 63.59 113 MET A CA 1
ATOM 784 C C . MET A 1 114 ? -22.279 -1.251 -18.011 1.00 64.63 113 MET A C 1
ATOM 785 O O . MET A 1 114 ? -21.540 -1.892 -17.260 1.00 59.90 113 MET A O 1
ATOM 790 N N . LEU A 1 115 ? -23.136 -0.338 -17.564 1.00 59.88 114 LEU A N 1
ATOM 791 C CA . LEU A 1 115 ? -23.056 0.143 -16.177 1.00 62.82 114 LEU A CA 1
ATOM 792 C C . LEU A 1 115 ? -23.472 -0.883 -15.139 1.00 61.53 114 LEU A C 1
ATOM 793 O O . LEU A 1 115 ? -23.189 -0.727 -13.949 1.00 67.86 114 LEU A O 1
ATOM 798 N N . SER A 1 116 ? -24.157 -1.924 -15.587 1.00 61.83 115 SER A N 1
ATOM 799 C CA . SER A 1 116 ? -24.568 -3.011 -14.729 1.00 58.03 115 SER A CA 1
ATOM 800 C C . SER A 1 116 ? -23.365 -3.745 -14.110 1.00 59.90 115 SER A C 1
ATOM 801 O O . SER A 1 116 ? -23.523 -4.467 -13.127 1.00 59.37 115 SER A O 1
ATOM 804 N N . TYR A 1 117 ? -22.174 -3.551 -14.691 1.00 57.75 116 TYR A N 1
ATOM 805 C CA . TYR A 1 117 ? -20.912 -3.998 -14.113 1.00 54.27 116 TYR A CA 1
ATOM 806 C C . TYR A 1 117 ? -20.429 -3.103 -12.972 1.00 60.23 116 TYR A C 1
ATOM 807 O O . TYR A 1 117 ? -20.239 -1.898 -13.180 1.00 52.69 116 TYR A O 1
ATOM 816 N N . THR A 1 118 ? -20.142 -3.679 -11.804 1.00 58.28 117 THR A N 1
ATOM 817 C CA . THR A 1 118 ? -19.352 -2.943 -10.800 1.00 64.59 117 THR A CA 1
ATOM 818 C C . THR A 1 118 ? -17.937 -2.997 -11.314 1.00 61.63 117 THR A C 1
ATOM 819 O O . THR A 1 118 ? -17.638 -3.838 -12.140 1.00 66.84 117 THR A O 1
ATOM 823 N N . LEU A 1 119 ? -17.049 -2.118 -10.865 1.00 65.39 118 LEU A N 1
ATOM 824 C CA . LEU A 1 119 ? -15.660 -2.209 -11.330 1.00 63.20 118 LEU A CA 1
ATOM 825 C C . LEU A 1 119 ? -15.100 -3.559 -10.916 1.00 61.05 118 LEU A C 1
ATOM 826 O O . LEU A 1 119 ? -14.260 -4.102 -11.609 1.00 59.87 118 LEU A O 1
ATOM 831 N N . LYS A 1 120 ? -15.611 -4.094 -9.802 1.00 58.39 119 LYS A N 1
ATOM 832 C CA . LYS A 1 120 ? -15.159 -5.369 -9.264 1.00 66.00 119 LYS A CA 1
ATOM 833 C C . LYS A 1 120 ? -15.563 -6.505 -10.199 1.00 60.73 119 LYS A C 1
ATOM 834 O O . LYS A 1 120 ? -14.723 -7.262 -10.652 1.00 63.04 119 LYS A O 1
ATOM 840 N N . ASN A 1 121 ? -16.851 -6.603 -10.490 1.00 59.03 120 ASN A N 1
ATOM 841 C CA . ASN A 1 121 ? -17.360 -7.453 -11.556 1.00 59.34 120 ASN A CA 1
ATOM 842 C C . ASN A 1 121 ? -16.501 -7.473 -12.828 1.00 64.58 120 ASN A C 1
ATOM 843 O O . ASN A 1 121 ? -16.195 -8.545 -13.382 1.00 59.11 120 ASN A O 1
ATOM 848 N N . ALA A 1 122 ? -16.143 -6.279 -13.306 1.00 61.55 121 ALA A N 1
ATOM 849 C CA . ALA A 1 122 ? -15.533 -6.153 -14.606 1.00 60.11 121 ALA A CA 1
ATOM 850 C C . ALA A 1 122 ? -14.071 -6.560 -14.528 1.00 61.06 121 ALA A C 1
ATOM 851 O O . ALA A 1 122 ? -13.528 -7.196 -15.452 1.00 60.66 121 ALA A O 1
ATOM 853 N N . VAL A 1 123 ? -13.421 -6.203 -13.432 1.00 53.45 122 VAL A N 1
ATOM 854 C CA . VAL A 1 123 ? -12.061 -6.669 -13.229 1.00 58.64 122 VAL A CA 1
ATOM 855 C C . VAL A 1 123 ? -12.092 -8.207 -13.167 1.00 60.91 122 VAL A C 1
ATOM 856 O O . VAL A 1 123 ? -11.264 -8.896 -13.754 1.00 60.05 122 VAL A O 1
ATOM 860 N N . LYS A 1 124 ? -13.079 -8.719 -12.453 1.00 62.74 123 LYS A N 1
ATOM 861 C CA . LYS A 1 124 ? -13.288 -10.146 -12.307 1.00 65.76 123 LYS A CA 1
ATOM 862 C C . LYS A 1 124 ? -13.291 -10.789 -13.688 1.00 65.22 123 LYS A C 1
ATOM 863 O O . LYS A 1 124 ? -12.536 -11.721 -13.993 1.00 64.29 123 LYS A O 1
ATOM 869 N N . GLU A 1 125 ? -14.132 -10.256 -14.546 1.00 60.10 124 GLU A N 1
ATOM 870 C CA . GLU A 1 125 ? -14.263 -10.831 -15.860 1.00 59.91 124 GLU A CA 1
ATOM 871 C C . GLU A 1 125 ? -12.998 -10.697 -16.663 1.00 59.25 124 GLU A C 1
ATOM 872 O O . GLU A 1 125 ? -12.634 -11.614 -17.393 1.00 65.83 124 GLU A O 1
ATOM 878 N N . VAL A 1 126 ? -12.303 -9.571 -16.534 1.00 55.77 125 VAL A N 1
ATOM 879 C CA . VAL A 1 126 ? -11.050 -9.435 -17.268 1.00 51.49 125 VAL A CA 1
ATOM 880 C C . VAL A 1 126 ? -10.038 -10.475 -16.772 1.00 52.02 125 VAL A C 1
ATOM 881 O O . VAL A 1 126 ? -9.347 -11.147 -17.573 1.00 53.35 125 VAL A O 1
ATOM 885 N N . LEU A 1 127 ? -9.920 -10.575 -15.453 1.00 54.76 126 LEU A N 1
ATOM 886 C CA . LEU A 1 127 ? -9.061 -11.583 -14.852 1.00 56.57 126 LEU A CA 1
ATOM 887 C C . LEU A 1 127 ? -9.400 -12.966 -15.388 1.00 56.54 126 LEU A C 1
ATOM 888 O O . LEU A 1 127 ? -8.519 -13.689 -15.851 1.00 60.20 126 LEU A O 1
ATOM 893 N N . GLY A 1 128 ? -10.683 -13.306 -15.352 1.00 58.04 127 GLY A N 1
ATOM 894 C CA . GLY A 1 128 ? -11.164 -14.575 -15.905 1.00 55.00 127 GLY A CA 1
ATOM 895 C C . GLY A 1 128 ? -10.750 -14.787 -17.347 1.00 57.88 127 GLY A C 1
ATOM 896 O O . GLY A 1 128 ? -10.320 -15.866 -17.698 1.00 64.88 127 GLY A O 1
ATOM 897 N N . THR A 1 129 ? -10.876 -13.763 -18.193 1.00 59.91 128 THR A N 1
ATOM 898 C CA . THR A 1 129 ? -10.507 -13.890 -19.607 1.00 55.22 128 THR A CA 1
ATOM 899 C C . THR A 1 129 ? -8.988 -14.053 -19.745 1.00 59.93 128 THR A C 1
ATOM 900 O O . THR A 1 129 ? -8.510 -14.760 -20.627 1.00 61.94 128 THR A O 1
ATOM 904 N N . CYS A 1 130 ? -8.225 -13.377 -18.894 1.00 58.77 129 CYS A N 1
ATOM 905 C CA . CYS A 1 130 ? -6.772 -13.490 -18.953 1.00 64.03 129 CYS A CA 1
ATOM 906 C C . CYS A 1 130 ? -6.317 -14.931 -18.668 1.00 63.20 129 CYS A C 1
ATOM 907 O O . CYS A 1 130 ? -5.395 -15.438 -19.320 1.00 55.76 129 CYS A O 1
ATOM 910 N N . GLY A 1 131 ? -6.943 -15.548 -17.664 1.00 61.15 130 GLY A N 1
ATOM 911 C CA . GLY A 1 131 ? -6.751 -16.957 -17.357 1.00 64.62 130 GLY A CA 1
ATOM 912 C C . GLY A 1 131 ? -6.968 -17.790 -18.605 1.00 67.83 130 GLY A C 1
ATOM 913 O O . GLY A 1 131 ? -6.046 -18.453 -19.090 1.00 72.22 130 GLY A O 1
ATOM 914 N N . SER A 1 132 ? -8.172 -17.697 -19.160 1.00 65.05 131 SER A N 1
ATOM 915 C CA . SER A 1 132 ? -8.540 -18.369 -20.411 1.00 62.77 131 SER A CA 1
ATOM 916 C C . SER A 1 132 ? -7.598 -18.096 -21.613 1.00 64.21 131 SER A C 1
ATOM 917 O O . SER A 1 132 ? -7.698 -18.773 -22.632 1.00 66.76 131 SER A O 1
ATOM 920 N N . MET A 1 133 ? -6.724 -17.095 -21.529 1.00 62.45 132 MET A N 1
ATOM 921 C CA . MET A 1 133 ? -5.802 -16.799 -22.619 1.00 62.87 132 MET A CA 1
ATOM 922 C C . MET A 1 133 ? -4.366 -17.157 -22.276 1.00 63.06 132 MET A C 1
ATOM 923 O O . MET A 1 133 ? -3.465 -16.955 -23.104 1.00 65.37 132 MET A O 1
ATOM 928 N N . GLY A 1 134 ? -4.153 -17.691 -21.074 1.00 62.12 133 GLY A N 1
ATOM 929 C CA . GLY A 1 134 ? -2.812 -17.967 -20.560 1.00 66.48 133 GLY A CA 1
ATOM 930 C C . GLY A 1 134 ? -1.957 -16.726 -20.359 1.00 70.61 133 GLY A C 1
ATOM 931 O O . GLY A 1 134 ? -0.761 -16.731 -20.651 1.00 71.97 133 GLY A O 1
ATOM 932 N N . VAL A 1 135 ? -2.574 -15.662 -19.856 1.00 67.50 134 VAL A N 1
ATOM 933 C CA . VAL A 1 135 ? -1.912 -14.380 -19.726 1.00 63.47 134 VAL A CA 1
ATOM 934 C C . VAL A 1 135 ? -1.832 -14.153 -18.246 1.00 62.59 134 VAL A C 1
ATOM 935 O O . VAL A 1 135 ? -2.818 -14.319 -17.544 1.00 66.35 134 VAL A O 1
ATOM 939 N N . THR A 1 136 ? -0.653 -13.796 -17.756 1.00 72.07 135 THR A N 1
ATOM 940 C CA . THR A 1 136 ? -0.496 -13.498 -16.332 1.00 72.28 135 THR A CA 1
ATOM 941 C C . THR A 1 136 ? -0.826 -12.038 -16.118 1.00 74.85 135 THR A C 1
ATOM 942 O O . THR A 1 136 ? -0.746 -11.212 -17.042 1.00 72.05 135 THR A O 1
ATOM 946 N N . VAL A 1 137 ? -1.219 -11.731 -14.895 1.00 74.92 136 VAL A N 1
ATOM 947 C CA . VAL A 1 137 ? -1.407 -10.368 -14.498 1.00 72.18 136 VAL A CA 1
ATOM 948 C C . VAL A 1 137 ? -0.373 -10.164 -13.453 1.00 78.23 136 VAL A C 1
ATOM 949 O O . VAL A 1 137 ? -0.398 -10.864 -12.444 1.00 81.04 136 VAL A O 1
ATOM 953 N N . GLU A 1 138 ? 0.528 -9.212 -13.705 1.00 83.75 137 GLU A N 1
ATOM 954 C CA . GLU A 1 138 ? 1.614 -8.865 -12.787 1.00 85.38 137 GLU A CA 1
ATOM 955 C C . GLU A 1 138 ? 2.547 -10.065 -12.614 1.00 85.89 137 GLU A C 1
ATOM 956 O O . GLU A 1 138 ? 3.052 -10.303 -11.532 1.00 75.26 137 GLU A O 1
ATOM 962 N N . GLY A 1 139 ? 2.739 -10.833 -13.684 1.00 93.13 138 GLY A N 1
ATOM 963 C CA . GLY A 1 139 ? 3.558 -12.048 -13.640 1.00 91.73 138 GLY A CA 1
ATOM 964 C C . GLY A 1 139 ? 2.912 -13.203 -12.887 1.00 93.64 138 GLY A C 1
ATOM 965 O O . GLY A 1 139 ? 3.481 -14.295 -12.817 1.00 100.84 138 GLY A O 1
ATOM 966 N N . LYS A 1 140 ? 1.725 -12.972 -12.329 1.00 84.19 139 LYS A N 1
ATOM 967 C CA . LYS A 1 140 ? 1.055 -13.959 -11.504 1.00 85.28 139 LYS A CA 1
ATOM 968 C C . LYS A 1 140 ? -0.130 -14.572 -12.223 1.00 84.09 139 LYS A C 1
ATOM 969 O O . LYS A 1 140 ? -0.607 -14.053 -13.230 1.00 89.96 139 LYS A O 1
ATOM 975 N N . ASP A 1 141 ? -0.604 -15.685 -11.688 1.00 79.86 140 ASP A N 1
ATOM 976 C CA . ASP A 1 141 ? -1.772 -16.322 -12.220 1.00 75.10 140 ASP A CA 1
ATOM 977 C C . ASP A 1 141 ? -2.966 -15.481 -11.812 1.00 74.46 140 ASP A C 1
ATOM 978 O O . ASP A 1 141 ? -3.103 -15.153 -10.640 1.00 80.62 140 ASP A O 1
ATOM 983 N N . PRO A 1 142 ? -3.842 -15.134 -12.773 1.00 70.51 141 PRO A N 1
ATOM 984 C CA . PRO A 1 142 ? -5.025 -14.305 -12.495 1.00 67.96 141 PRO A CA 1
ATOM 985 C C . PRO A 1 142 ? -6.011 -14.836 -11.454 1.00 71.67 141 PRO A C 1
ATOM 986 O O . PRO A 1 142 ? -6.822 -14.053 -10.962 1.00 68.82 141 PRO A O 1
ATOM 990 N N . LYS A 1 143 ? -5.990 -16.138 -11.155 1.00 74.26 142 LYS A N 1
ATOM 991 C CA . LYS A 1 143 ? -6.801 -16.678 -10.056 1.00 73.03 142 LYS A CA 1
ATOM 992 C C . LYS A 1 143 ? -6.148 -16.240 -8.752 1.00 73.22 142 LYS A C 1
ATOM 993 O O . LYS A 1 143 ? -6.807 -15.900 -7.771 1.00 66.14 142 LYS A O 1
ATOM 999 N N . GLU A 1 144 ? -4.827 -16.270 -8.762 1.00 79.40 143 GLU A N 1
ATOM 1000 C CA . GLU A 1 144 ? -4.052 -15.822 -7.630 1.00 92.27 143 GLU A CA 1
ATOM 1001 C C . GLU A 1 144 ? -4.482 -14.380 -7.338 1.00 90.09 143 GLU A C 1
ATOM 1002 O O . GLU A 1 144 ? -5.193 -14.125 -6.350 1.00 86.50 143 GLU A O 1
ATOM 1008 N N . VAL A 1 145 ? -4.122 -13.475 -8.253 1.00 79.68 144 VAL A N 1
ATOM 1009 C CA . VAL A 1 145 ? -4.437 -12.046 -8.162 1.00 72.69 144 VAL A CA 1
ATOM 1010 C C . VAL A 1 145 ? -5.898 -11.737 -7.773 1.00 78.62 144 VAL A C 1
ATOM 1011 O O . VAL A 1 145 ? -6.162 -10.748 -7.075 1.00 80.98 144 VAL A O 1
ATOM 1015 N N . GLN A 1 146 ? -6.841 -12.564 -8.229 1.00 77.36 145 GLN A N 1
ATOM 1016 C CA . GLN A 1 146 ? -8.250 -12.411 -7.859 1.00 76.04 145 GLN A CA 1
ATOM 1017 C C . GLN A 1 146 ? -8.468 -12.626 -6.378 1.00 87.14 145 GLN A C 1
ATOM 1018 O O . GLN A 1 146 ? -9.300 -11.959 -5.772 1.00 95.65 145 GLN A O 1
ATOM 1024 N N . LYS A 1 147 ? -7.764 -13.596 -5.805 1.00 90.94 146 LYS A N 1
ATOM 1025 C CA . LYS A 1 147 ? -7.907 -13.862 -4.391 1.00 94.66 146 LYS A CA 1
ATOM 1026 C C . LYS A 1 147 ? -7.467 -12.624 -3.628 1.00 90.83 146 LYS A C 1
ATOM 1027 O O . LYS A 1 147 ? -8.229 -12.086 -2.819 1.00 85.48 146 LYS A O 1
ATOM 1033 N N . GLU A 1 148 ? -6.255 -12.152 -3.920 1.00 85.31 147 GLU A N 1
ATOM 1034 C CA . GLU A 1 148 ? -5.766 -10.888 -3.356 1.00 93.78 147 GLU A CA 1
ATOM 1035 C C . GLU A 1 148 ? -6.851 -9.799 -3.326 1.00 103.06 147 GLU A C 1
ATOM 1036 O O . GLU A 1 148 ? -7.101 -9.193 -2.288 1.00 108.08 147 GLU A O 1
ATOM 1042 N N . ILE A 1 149 ? -7.528 -9.610 -4.452 1.00 109.50 148 ILE A N 1
ATOM 1043 C CA . ILE A 1 149 ? -8.643 -8.662 -4.555 1.00 108.49 148 ILE A CA 1
ATOM 1044 C C . ILE A 1 149 ? -9.852 -9.089 -3.719 1.00 106.59 148 ILE A C 1
ATOM 1045 O O . ILE A 1 149 ? -10.452 -8.263 -3.037 1.00 102.94 148 ILE A O 1
ATOM 1050 N N . ASP A 1 150 ? -10.207 -10.372 -3.783 1.00 114.21 149 ASP A N 1
ATOM 1051 C CA . ASP A 1 150 ? -11.405 -10.889 -3.097 1.00 115.71 149 ASP A CA 1
ATOM 1052 C C . ASP A 1 150 ? -11.283 -10.804 -1.556 1.00 115.10 149 ASP A C 1
ATOM 1053 O O . ASP A 1 150 ? -12.285 -10.767 -0.835 1.00 102.37 149 ASP A O 1
ATOM 1058 N N . ALA A 1 151 ? -10.054 -10.766 -1.055 1.00 112.98 150 ALA A N 1
ATOM 1059 C CA . ALA A 1 151 ? -9.829 -10.597 0.374 1.00 109.39 150 ALA A CA 1
ATOM 1060 C C . ALA A 1 151 ? -10.161 -9.168 0.811 1.00 107.72 150 ALA A C 1
ATOM 1061 O O . ALA A 1 151 ? -10.746 -8.969 1.869 1.00 110.18 150 ALA A O 1
ATOM 1063 N N . GLY A 1 152 ? -9.785 -8.192 -0.017 1.00 103.25 151 GLY A N 1
ATOM 1064 C CA . GLY A 1 152 ? -10.018 -6.766 0.254 1.00 102.00 151 GLY A CA 1
ATOM 1065 C C . GLY A 1 152 ? -8.723 -5.970 0.367 1.00 107.06 151 GLY A C 1
ATOM 1066 O O . GLY A 1 152 ? -8.634 -5.029 1.161 1.00 111.82 151 GLY A O 1
ATOM 1067 N N . VAL A 1 153 ? -7.733 -6.307 -0.459 1.00 102.89 152 VAL A N 1
ATOM 1068 C CA . VAL A 1 153 ? -6.348 -5.934 -0.181 1.00 99.34 152 VAL A CA 1
ATOM 1069 C C . VAL A 1 153 ? -5.767 -4.790 -1.011 1.00 104.39 152 VAL A C 1
ATOM 1070 O O . VAL A 1 153 ? -4.650 -4.363 -0.744 1.00 90.55 152 VAL A O 1
ATOM 1074 N N . TYR A 1 154 ? -6.490 -4.294 -2.011 1.00 117.61 153 TYR A N 1
ATOM 1075 C CA . TYR A 1 154 ? -5.918 -3.278 -2.904 1.00 125.20 153 TYR A CA 1
ATOM 1076 C C . TYR A 1 154 ? -6.550 -1.880 -2.720 1.00 133.09 153 TYR A C 1
ATOM 1077 O O . TYR A 1 154 ? -6.068 -1.087 -1.899 1.00 113.71 153 TYR A O 1
ATOM 1086 N N . ASP A 1 155 ? -7.622 -1.603 -3.483 1.00 138.48 154 ASP A N 1
ATOM 1087 C CA . ASP A 1 155 ? -8.254 -0.260 -3.635 1.00 127.16 154 ASP A CA 1
ATOM 1088 C C . ASP A 1 155 ? -7.250 0.884 -3.831 1.00 125.67 154 ASP A C 1
ATOM 1089 O O . ASP A 1 155 ? -7.599 2.052 -3.632 1.00 107.27 154 ASP A O 1
ATOM 1094 N N . GLU A 1 156 ? -6.026 0.532 -4.237 1.00 130.52 155 GLU A N 1
ATOM 1095 C CA . GLU A 1 156 ? -4.877 1.452 -4.256 1.00 126.64 155 GLU A CA 1
ATOM 1096 C C . GLU A 1 156 ? -4.040 1.310 -5.554 1.00 116.45 155 GLU A C 1
ATOM 1097 O O . GLU A 1 156 ? -2.909 1.798 -5.641 1.00 101.68 155 GLU A O 1
ATOM 1103 N N . TYR A 1 157 ? -4.636 0.678 -6.568 1.00 112.63 156 TYR A N 1
ATOM 1104 C CA . TYR A 1 157 ? -4.089 0.650 -7.918 1.00 109.11 156 TYR A CA 1
ATOM 1105 C C . TYR A 1 157 ? -5.061 1.335 -8.872 1.00 106.58 156 TYR A C 1
ATOM 1106 O O . TYR A 1 157 ? -6.194 1.639 -8.502 1.00 98.93 156 TYR A O 1
ATOM 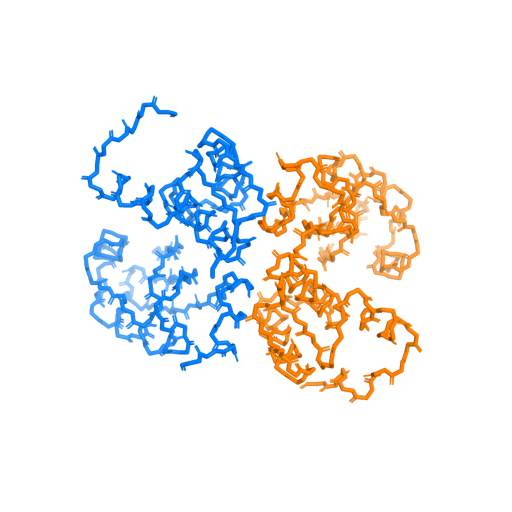1115 N N . ALA B 1 2 ? -41.262 8.061 -39.460 1.00 50.90 1 ALA B N 1
ATOM 1116 C CA . ALA B 1 2 ? -40.769 6.797 -38.834 1.00 45.45 1 ALA B CA 1
ATOM 1117 C C . ALA B 1 2 ? -39.381 6.923 -38.237 1.00 44.71 1 ALA B C 1
ATOM 1118 O O . ALA B 1 2 ? -38.545 7.751 -38.629 1.00 48.44 1 ALA B O 1
ATOM 1120 N N . LYS B 1 3 ? -39.149 6.074 -37.254 1.00 47.80 2 LYS B N 1
ATOM 1121 C CA . LYS B 1 3 ? -37.863 5.943 -36.626 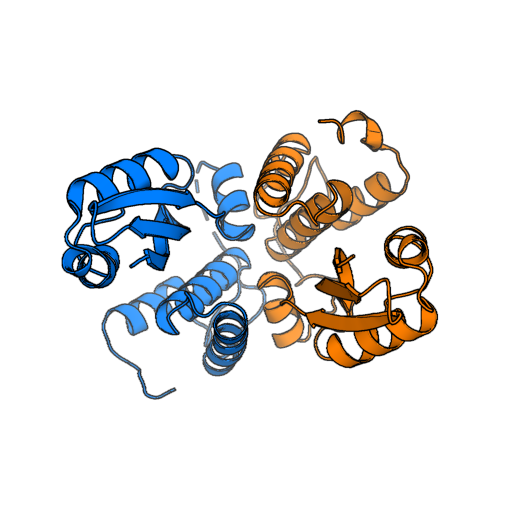1.00 47.98 2 LYS B CA 1
ATOM 1122 C C . LYS B 1 3 ? -37.354 4.608 -37.055 1.00 46.36 2 LYS B C 1
ATOM 1123 O O . LYS B 1 3 ? -38.078 3.635 -37.024 1.00 50.62 2 LYS B O 1
ATOM 1129 N N . GLU B 1 4 ? -36.111 4.550 -37.482 1.00 49.28 3 GLU B N 1
ATOM 1130 C CA . GLU B 1 4 ? -35.533 3.297 -37.902 1.00 49.13 3 GLU B CA 1
ATOM 1131 C C . GLU B 1 4 ? -34.191 3.205 -37.236 1.00 46.27 3 GLU B C 1
ATOM 1132 O O . GLU B 1 4 ? -33.438 4.134 -37.227 1.00 49.27 3 GLU B O 1
ATOM 1138 N N . VAL B 1 5 ? -33.932 2.076 -36.628 1.00 42.62 4 VAL B N 1
ATOM 1139 C CA . VAL B 1 5 ? -32.702 1.787 -35.963 1.00 41.65 4 VAL B CA 1
ATOM 1140 C C . VAL B 1 5 ? -32.116 0.558 -36.612 1.00 43.36 4 VAL B C 1
ATOM 1141 O O . VAL B 1 5 ? -32.808 -0.443 -36.779 1.00 51.51 4 VAL B O 1
ATOM 1145 N N . VAL B 1 6 ? -30.847 0.627 -36.989 1.00 43.53 5 VAL B N 1
ATOM 1146 C CA . VAL B 1 6 ? -30.130 -0.504 -37.534 1.00 41.34 5 VAL B CA 1
ATOM 1147 C C . VAL B 1 6 ? -28.990 -0.770 -36.613 1.00 42.80 5 VAL B C 1
ATOM 1148 O O . VAL B 1 6 ? -28.215 0.143 -36.364 1.00 45.83 5 VAL B O 1
ATOM 1152 N N . GLU B 1 7 ? -28.880 -2.015 -36.130 1.00 41.32 6 GLU B N 1
ATOM 1153 C CA . GLU B 1 7 ? -27.797 -2.460 -35.311 1.00 41.99 6 GLU B CA 1
ATOM 1154 C C . GLU B 1 7 ? -27.020 -3.482 -36.075 1.00 42.17 6 GLU B C 1
ATOM 1155 O O . GLU B 1 7 ? -27.589 -4.460 -36.523 1.00 41.31 6 GLU B O 1
ATOM 1161 N N . VAL B 1 8 ? -25.705 -3.287 -36.177 1.00 41.16 7 VAL B N 1
ATOM 1162 C CA . VAL B 1 8 ? -24.882 -4.101 -37.053 1.00 40.47 7 VAL B CA 1
ATOM 1163 C C . VAL B 1 8 ? -23.506 -4.139 -36.479 1.00 40.27 7 VAL B C 1
ATOM 1164 O O . VAL B 1 8 ? -23.136 -3.239 -35.704 1.00 53.13 7 VAL B O 1
ATOM 1168 N N . LEU B 1 9 ? -22.758 -5.192 -36.782 1.00 41.02 8 LEU B N 1
ATOM 1169 C CA . LEU B 1 9 ? -21.351 -5.281 -36.375 1.00 44.09 8 LEU B CA 1
ATOM 1170 C C . LEU B 1 9 ? -20.434 -4.790 -37.454 1.00 42.92 8 LEU B C 1
ATOM 1171 O O . LEU B 1 9 ? -20.621 -5.092 -38.627 1.00 50.47 8 LEU B O 1
ATOM 1176 N N . VAL B 1 10 ? -19.442 -4.020 -37.058 1.00 42.04 9 VAL B N 1
ATOM 1177 C CA . VAL B 1 10 ? -18.567 -3.374 -37.997 1.00 44.47 9 VAL B CA 1
ATOM 1178 C C . VAL B 1 10 ? -17.147 -3.677 -37.596 1.00 45.11 9 VAL B C 1
ATOM 1179 O O . VAL B 1 10 ? -16.882 -4.105 -36.453 1.00 48.47 9 VAL B O 1
ATOM 1183 N N . THR B 1 11 ? -16.235 -3.507 -38.542 1.00 44.47 10 THR B N 1
ATOM 1184 C CA . THR B 1 11 ? -14.821 -3.581 -38.251 1.00 50.29 10 THR B CA 1
ATOM 1185 C C . THR B 1 11 ? -14.368 -2.191 -37.932 1.00 45.81 10 THR B C 1
ATOM 1186 O O . THR B 1 11 ? -14.435 -1.348 -38.809 1.00 45.60 10 THR B O 1
ATOM 1190 N N . GLY B 1 12 ? -13.940 -1.949 -36.690 1.00 47.02 11 GLY B N 1
ATOM 1191 C CA . GLY B 1 12 ? -13.610 -0.591 -36.214 1.00 49.49 11 GLY B CA 1
ATOM 1192 C C . GLY B 1 12 ? -12.588 0.112 -37.114 1.00 62.32 11 GLY B C 1
ATOM 1193 O O . GLY B 1 12 ? -11.673 -0.520 -37.689 1.00 66.81 11 GLY B O 1
ATOM 1194 N N . GLY B 1 13 ? -12.759 1.416 -37.283 1.00 61.87 12 GLY B N 1
ATOM 1195 C CA . GLY B 1 13 ? -11.905 2.187 -38.170 1.00 59.25 12 GLY B CA 1
ATOM 1196 C C . GLY B 1 13 ? -12.031 1.892 -39.668 1.00 58.67 12 GLY B C 1
ATOM 1197 O O . GLY B 1 13 ? -11.618 2.709 -40.469 1.00 62.62 12 GLY B O 1
ATOM 1198 N N . ARG B 1 14 ? -12.583 0.752 -40.069 1.00 55.58 13 ARG B N 1
ATOM 1199 C CA . ARG B 1 14 ? -12.580 0.362 -41.493 1.00 57.80 13 ARG B CA 1
ATOM 1200 C C . ARG B 1 14 ? -13.941 -0.061 -41.980 1.00 57.91 13 ARG B C 1
ATOM 1201 O O . ARG B 1 14 ? -14.083 -1.064 -42.657 1.00 60.89 13 ARG B O 1
ATOM 1209 N N . ALA B 1 15 ? -14.964 0.692 -41.618 1.00 63.09 14 ALA B N 1
ATOM 1210 C CA . ALA B 1 15 ? -16.279 0.458 -42.160 1.00 61.80 14 ALA B CA 1
ATOM 1211 C C . ALA B 1 15 ? -16.260 0.923 -43.611 1.00 64.65 14 ALA B C 1
ATOM 1212 O O . ALA B 1 15 ? -15.450 1.791 -43.985 1.00 62.98 14 ALA B O 1
ATOM 1214 N N . THR B 1 16 ? -17.116 0.320 -44.433 1.00 64.64 15 THR B N 1
ATOM 1215 C CA . THR B 1 16 ? -17.247 0.721 -45.833 1.00 64.07 15 THR B CA 1
ATOM 1216 C C . THR B 1 16 ? -18.701 0.721 -46.242 1.00 63.55 15 THR B C 1
ATOM 1217 O O . THR B 1 16 ? -19.575 0.309 -45.478 1.00 57.26 15 THR B O 1
ATOM 1221 N N . ALA B 1 17 ? -18.938 1.199 -47.466 1.00 71.71 16 ALA B N 1
ATOM 1222 C CA . ALA B 1 17 ? -20.269 1.272 -48.065 1.00 68.20 16 ALA B CA 1
ATOM 1223 C C . ALA B 1 17 ? -20.651 -0.061 -48.669 1.00 70.23 16 ALA B C 1
ATOM 1224 O O . ALA B 1 17 ? -21.741 -0.182 -49.213 1.00 69.59 16 ALA B O 1
ATOM 1226 N N . GLY B 1 18 ? -19.740 -1.041 -48.611 1.00 70.58 17 GLY B N 1
ATOM 1227 C CA . GLY B 1 18 ? -20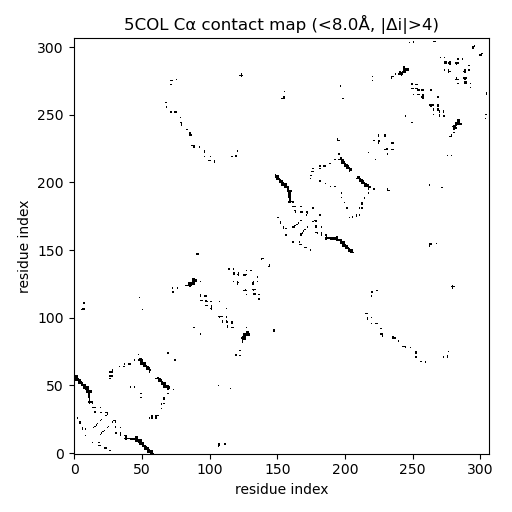.055 -2.403 -48.995 1.00 81.78 17 GLY B CA 1
ATOM 1228 C C . GLY B 1 18 ? -21.047 -3.003 -48.019 1.00 89.91 17 GLY B C 1
ATOM 1229 O O . GLY B 1 18 ? -21.687 -2.266 -47.262 1.00 91.31 17 GLY B O 1
ATOM 1230 N N . PRO B 1 19 ? -21.214 -4.342 -48.049 1.00 97.88 18 PRO B N 1
ATOM 1231 C CA . PRO B 1 19 ? -21.940 -5.019 -46.976 1.00 95.94 18 PRO B CA 1
ATOM 1232 C C . PRO B 1 19 ? -21.048 -5.139 -45.739 1.00 92.38 18 PRO B C 1
ATOM 1233 O O . PRO B 1 19 ? -19.834 -5.233 -45.876 1.00 92.54 18 PRO B O 1
ATOM 1237 N N . PRO B 1 20 ? -21.623 -5.145 -44.543 1.00 94.96 19 PRO B N 1
ATOM 1238 C CA . PRO B 1 20 ? -23.069 -5.124 -44.339 1.00 92.33 19 PRO B CA 1
ATOM 1239 C C . PRO B 1 20 ? -23.698 -3.758 -44.541 1.00 95.54 19 PRO B C 1
ATOM 1240 O O . PRO B 1 20 ? -24.869 -3.690 -44.910 1.00 99.53 19 PRO B O 1
ATOM 1244 N N . LEU B 1 21 ? -22.906 -2.696 -44.365 1.00 85.32 20 LEU B N 1
ATOM 1245 C CA . LEU B 1 21 ? -23.421 -1.336 -44.255 1.00 80.96 20 LEU B CA 1
ATOM 1246 C C . LEU B 1 21 ? -24.315 -0.921 -45.407 1.00 76.14 20 LEU B C 1
ATOM 1247 O O . LEU B 1 21 ? -25.456 -0.496 -45.211 1.00 74.03 20 LEU B O 1
ATOM 1252 N N . GLY B 1 22 ? -23.777 -1.006 -46.616 1.00 73.81 21 GLY B N 1
ATOM 1253 C CA . GLY B 1 22 ? -24.483 -0.507 -47.799 1.00 74.78 21 GLY B CA 1
ATOM 1254 C C . GLY B 1 22 ? -25.878 -1.069 -47.919 1.00 69.75 21 GLY B C 1
ATOM 1255 O O . GLY B 1 22 ? -26.868 -0.320 -47.912 1.00 64.46 21 GLY B O 1
ATOM 1256 N N . PRO B 1 23 ? -25.971 -2.403 -48.050 1.00 75.60 22 PRO B N 1
ATOM 1257 C CA . PRO B 1 23 ? -27.312 -2.980 -48.113 1.00 75.09 22 PRO B CA 1
ATOM 1258 C C . PRO B 1 23 ? -28.047 -2.645 -46.813 1.00 84.81 22 PRO B C 1
ATOM 1259 O O . PRO B 1 23 ? -29.199 -2.153 -46.848 1.00 86.02 22 PRO B O 1
ATOM 1263 N N . ALA B 1 24 ? -27.331 -2.829 -45.692 1.00 74.99 23 ALA B N 1
ATOM 1264 C CA . ALA B 1 24 ? -27.868 -2.601 -44.348 1.00 73.81 23 ALA B CA 1
ATOM 1265 C C . ALA B 1 24 ? -28.322 -1.172 -44.014 1.00 77.34 23 ALA B C 1
ATOM 1266 O O . ALA B 1 24 ? -29.225 -1.024 -43.185 1.00 71.01 23 ALA B O 1
ATOM 1268 N N . ILE B 1 25 ? -27.700 -0.136 -44.609 1.00 72.19 24 ILE B N 1
ATOM 1269 C CA . ILE B 1 25 ? -28.107 1.246 -44.326 1.00 71.67 24 ILE B CA 1
ATOM 1270 C C . ILE B 1 25 ? -28.744 1.948 -45.509 1.00 68.03 24 ILE B C 1
ATOM 1271 O O . ILE B 1 25 ? -29.569 2.827 -45.304 1.00 65.40 24 ILE B O 1
ATOM 1276 N N . GLY B 1 26 ? -28.401 1.561 -46.740 1.00 77.70 25 GLY B N 1
ATOM 1277 C CA . GLY B 1 26 ? -29.058 2.114 -47.946 1.00 74.95 25 GLY B CA 1
ATOM 1278 C C . GLY B 1 26 ? -30.585 2.189 -47.909 1.00 86.32 25 GLY B C 1
ATOM 1279 O O . GLY B 1 26 ? -31.182 3.113 -48.510 1.00 78.10 25 GLY B O 1
ATOM 1280 N N . PRO B 1 27 ? -31.236 1.246 -47.166 1.00 105.04 26 PRO B N 1
ATOM 1281 C CA . PRO B 1 27 ? -32.677 1.296 -47.188 1.00 106.46 26 PRO B CA 1
ATOM 1282 C C . PRO B 1 27 ? -33.249 2.404 -46.289 1.00 110.69 26 PRO B C 1
ATOM 1283 O O . PRO B 1 27 ? -34.457 2.622 -46.282 1.00 129.20 26 PRO B O 1
ATOM 1287 N N . LEU B 1 28 ? -32.395 3.106 -45.551 1.00 103.40 27 LEU B N 1
ATOM 1288 C CA . LEU B 1 28 ? -32.856 4.179 -44.684 1.00 91.92 27 LEU B CA 1
ATOM 1289 C C . LEU B 1 28 ? -33.120 5.447 -45.487 1.00 83.64 27 LEU B C 1
ATOM 1290 O O . LEU B 1 28 ? -33.923 6.257 -45.071 1.00 93.51 27 LEU B O 1
ATOM 1295 N N . GLY B 1 29 ? -32.465 5.609 -46.636 1.00 80.91 28 GLY B N 1
ATOM 1296 C CA . GLY B 1 29 ? -32.586 6.845 -47.426 1.00 74.13 28 GLY B CA 1
ATOM 1297 C C . GLY B 1 29 ? -31.598 7.941 -47.043 1.00 73.64 28 GLY B C 1
ATOM 1298 O O . GLY B 1 29 ? -31.825 9.104 -47.330 1.00 83.73 28 GLY B O 1
ATOM 1299 N N . VAL B 1 30 ? -30.493 7.576 -46.402 1.00 69.92 29 VAL B N 1
ATOM 1300 C CA . VAL B 1 30 ? -29.465 8.525 -45.974 1.00 63.68 29 VAL B CA 1
ATOM 1301 C C . VAL B 1 30 ? -28.192 8.245 -46.750 1.00 58.40 29 VAL B C 1
ATOM 1302 O O . VAL B 1 30 ? -28.029 7.168 -47.303 1.00 63.87 29 VAL B O 1
ATOM 1306 N N . ASN B 1 31 ? -27.265 9.199 -46.779 1.00 55.55 30 ASN B N 1
ATOM 1307 C CA . ASN B 1 31 ? -25.948 8.958 -47.387 1.00 54.56 30 ASN B CA 1
ATOM 1308 C C . ASN B 1 31 ? -25.107 7.949 -46.602 1.00 50.32 30 ASN B C 1
ATOM 1309 O O . ASN B 1 31 ? -24.746 8.177 -45.450 1.00 50.60 30 ASN B O 1
ATOM 1314 N N . VAL B 1 32 ? -24.794 6.835 -47.232 1.00 51.00 31 VAL B N 1
ATOM 1315 C CA . VAL B 1 32 ? -24.063 5.712 -46.573 1.00 49.99 31 VAL B CA 1
ATOM 1316 C C . VAL B 1 32 ? -22.619 6.095 -46.267 1.00 43.40 31 VAL B C 1
ATOM 1317 O O . VAL B 1 32 ? -22.089 5.854 -45.181 1.00 48.37 31 VAL B O 1
ATOM 1321 N N . MET B 1 33 ? -21.995 6.726 -47.225 1.00 43.48 32 MET B N 1
ATOM 1322 C CA . MET B 1 33 ? -20.701 7.323 -47.032 1.00 44.91 32 MET B CA 1
ATOM 1323 C C . MET B 1 33 ? -20.669 8.196 -45.802 1.00 44.57 32 MET B C 1
ATOM 1324 O O . MET B 1 33 ? -19.714 8.113 -45.054 1.00 47.53 32 MET B O 1
ATOM 1329 N N . GLN B 1 34 ? -21.685 9.040 -45.572 1.00 42.50 33 GLN B N 1
ATOM 1330 C CA . GLN B 1 34 ? -21.655 9.875 -44.370 1.00 43.23 33 GLN B CA 1
ATOM 1331 C C . GLN B 1 34 ? -21.813 9.052 -43.087 1.00 41.55 33 GLN B C 1
ATOM 1332 O O . GLN B 1 34 ? -21.175 9.326 -42.090 1.00 42.26 33 GLN B O 1
ATOM 1338 N N . VAL B 1 35 ? -22.664 8.035 -43.122 1.00 44.43 34 VAL B N 1
ATOM 1339 C CA . VAL B 1 35 ? -22.903 7.198 -41.957 1.00 43.66 34 VAL B CA 1
ATOM 1340 C C . VAL B 1 35 ? -21.628 6.431 -41.672 1.00 45.91 34 VAL B C 1
ATOM 1341 O O . VAL B 1 35 ? -21.172 6.311 -40.503 1.00 43.12 34 VAL B O 1
ATOM 1345 N N . VAL B 1 36 ? -21.008 5.943 -42.733 1.00 41.13 35 VAL B N 1
ATOM 1346 C CA . VAL B 1 36 ? -19.644 5.364 -42.57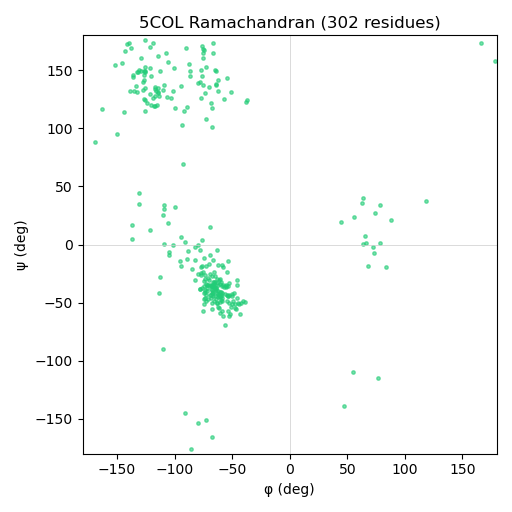1 1.00 48.10 35 VAL B CA 1
ATOM 1347 C C . VAL B 1 36 ? -18.555 6.281 -41.951 1.00 49.74 35 VAL B C 1
ATOM 1348 O O . VAL B 1 36 ? -17.717 5.830 -41.144 1.00 50.46 35 VAL B O 1
ATOM 1352 N N . LYS B 1 37 ? -18.491 7.542 -42.349 1.00 48.82 36 LYS B N 1
ATOM 1353 C CA . LYS B 1 37 ? -17.426 8.412 -41.781 1.00 49.44 36 LYS B CA 1
ATOM 1354 C C . LYS B 1 37 ? -17.649 8.623 -40.310 1.00 44.19 36 LYS B C 1
ATOM 1355 O O . LYS B 1 37 ? -16.742 8.703 -39.539 1.00 49.50 36 LYS B O 1
ATOM 1361 N N . GLU B 1 38 ? -18.896 8.734 -39.943 1.00 45.50 37 GLU B N 1
ATOM 1362 C CA . GLU B 1 38 ? -19.272 8.938 -38.567 1.00 48.07 37 GLU B CA 1
ATOM 1363 C C . GLU B 1 38 ? -18.887 7.656 -37.778 1.00 47.22 37 GLU B C 1
ATOM 1364 O O . GLU B 1 38 ? -18.312 7.744 -36.687 1.00 47.22 37 GLU B O 1
ATOM 1370 N N . ILE B 1 39 ? -19.119 6.477 -38.367 1.00 50.03 38 ILE B N 1
ATOM 1371 C CA . ILE B 1 39 ? -18.753 5.206 -37.725 1.00 49.30 38 ILE B CA 1
ATOM 1372 C C . ILE B 1 39 ? -17.278 5.100 -37.540 1.00 48.36 38 ILE B C 1
ATOM 1373 O O . ILE B 1 39 ? -16.797 4.819 -36.413 1.00 50.77 38 ILE B O 1
ATOM 1378 N N . ASN B 1 40 ? -16.544 5.343 -38.618 1.00 48.59 39 ASN B N 1
ATOM 1379 C CA . ASN B 1 40 ? -15.055 5.321 -38.544 1.00 51.19 39 ASN B CA 1
ATOM 1380 C C . ASN B 1 40 ? -14.423 6.361 -37.635 1.00 51.02 39 ASN B C 1
ATOM 1381 O O . ASN B 1 40 ? -13.394 6.103 -37.050 1.00 59.47 39 ASN B O 1
ATOM 1386 N N . GLU B 1 41 ? -15.049 7.515 -37.456 1.00 48.73 40 GLU B N 1
ATOM 1387 C CA . GLU B 1 41 ? -14.584 8.439 -36.430 1.00 46.36 40 GLU B CA 1
ATOM 1388 C C . GLU B 1 41 ? -14.829 7.915 -35.006 1.00 47.40 40 GLU B C 1
ATOM 1389 O O . GLU B 1 41 ? -14.047 8.210 -34.126 1.00 52.29 40 GLU B O 1
ATOM 1395 N N . LYS B 1 42 ? -15.932 7.195 -34.760 1.00 48.25 41 LYS B N 1
ATOM 1396 C CA . LYS B 1 42 ? -16.302 6.816 -33.382 1.00 47.03 41 LYS B CA 1
ATOM 1397 C C . LYS B 1 42 ? -15.839 5.441 -32.985 1.00 47.75 41 LYS B C 1
ATOM 1398 O O . LYS B 1 42 ? -15.827 5.139 -31.809 1.00 51.37 41 LYS B O 1
ATOM 1404 N N . THR B 1 43 ? -15.426 4.631 -33.957 1.00 51.36 42 THR B N 1
ATOM 1405 C CA . THR B 1 43 ? -14.791 3.330 -33.695 1.00 51.96 42 THR B CA 1
ATOM 1406 C C . THR B 1 43 ? -13.280 3.362 -33.793 1.00 53.63 42 THR B C 1
ATOM 1407 O O . THR B 1 43 ? -12.629 2.357 -34.095 1.00 60.28 42 THR B O 1
ATOM 1411 N N . LYS B 1 44 ? -12.714 4.500 -33.434 1.00 61.41 43 LYS B N 1
ATOM 1412 C CA . LYS B 1 44 ? -11.322 4.807 -33.736 1.00 62.95 43 LYS B CA 1
ATOM 1413 C C . LYS B 1 44 ? -10.312 4.063 -32.889 1.00 56.74 43 LYS B C 1
ATOM 1414 O O . LYS B 1 44 ? -9.346 3.529 -33.400 1.00 53.50 43 LYS B O 1
ATOM 1420 N N . ASP B 1 45 ? -10.529 4.045 -31.584 1.00 66.16 44 ASP B N 1
ATOM 1421 C CA . ASP B 1 45 ? -9.728 3.226 -30.679 1.00 66.61 44 ASP B CA 1
ATOM 1422 C C . ASP B 1 45 ? -9.760 1.737 -30.990 1.00 59.18 44 ASP B C 1
ATOM 1423 O O . ASP B 1 45 ? -8.906 1.007 -30.506 1.00 64.66 44 ASP B O 1
ATOM 1428 N N . TYR B 1 46 ? -10.741 1.277 -31.766 1.00 57.11 45 TYR B N 1
ATOM 1429 C CA . TYR B 1 46 ? -10.990 -0.166 -31.939 1.00 56.40 45 TYR B CA 1
ATOM 1430 C C . TYR B 1 46 ? -10.627 -0.597 -33.318 1.00 60.56 45 TYR B C 1
ATOM 1431 O O . TYR B 1 46 ? -11.189 -1.556 -33.860 1.00 60.00 45 TYR B O 1
ATOM 1440 N N . GLU B 1 47 ? -9.714 0.157 -33.902 1.00 62.94 46 GLU B N 1
ATOM 1441 C CA . GLU B 1 47 ? -9.173 -0.162 -35.201 1.00 66.94 46 GLU B CA 1
ATOM 1442 C C . GLU B 1 47 ? -9.017 -1.675 -35.363 1.00 63.77 46 GLU B C 1
ATOM 1443 O O . GLU B 1 47 ? -8.376 -2.343 -34.562 1.00 60.90 46 GLU B O 1
ATOM 1449 N N . GLY B 1 48 ? -9.626 -2.215 -36.399 1.00 59.68 47 GLY B N 1
ATOM 1450 C CA . GLY B 1 48 ? -9.422 -3.595 -36.717 1.00 56.53 47 GLY B CA 1
ATOM 1451 C C . GLY B 1 48 ? -10.301 -4.541 -35.922 1.00 59.13 47 GLY B C 1
ATOM 1452 O O . GLY B 1 48 ? -10.486 -5.648 -36.367 1.00 58.59 47 GLY B O 1
ATOM 1453 N N . MET B 1 49 ? -10.859 -4.116 -34.783 1.00 54.54 48 MET B N 1
ATOM 1454 C CA . MET B 1 49 ? -11.672 -4.981 -33.935 1.00 51.62 48 MET B CA 1
ATOM 1455 C C . MET B 1 49 ? -13.116 -4.982 -34.380 1.00 51.10 48 MET B C 1
ATOM 1456 O O . MET B 1 49 ? -13.579 -3.988 -34.892 1.00 57.40 48 MET B O 1
ATOM 1461 N N . GLN B 1 50 ? -13.821 -6.098 -34.167 1.00 49.88 49 GLN B N 1
ATOM 1462 C CA . GLN B 1 50 ? -15.298 -6.183 -34.324 1.00 47.34 49 GLN B CA 1
ATOM 1463 C C . GLN B 1 50 ? -16.101 -5.387 -33.260 1.00 47.19 49 GLN B C 1
ATOM 1464 O O . GLN B 1 50 ? -16.051 -5.672 -32.040 1.00 46.13 49 GLN B O 1
ATOM 1470 N N . VAL B 1 51 ? -16.916 -4.458 -33.730 1.00 45.13 50 VAL B N 1
ATOM 1471 C CA . VAL B 1 51 ? -17.610 -3.536 -32.844 1.00 43.84 50 VAL B CA 1
ATOM 1472 C C . VAL B 1 51 ? -19.057 -3.387 -33.223 1.00 38.48 50 VAL B C 1
ATOM 1473 O O . VAL B 1 51 ? -19.374 -3.132 -34.397 1.00 39.31 50 VAL B O 1
ATOM 1477 N N . PRO B 1 52 ? -19.935 -3.492 -32.236 1.00 41.37 51 PRO B N 1
ATOM 1478 C CA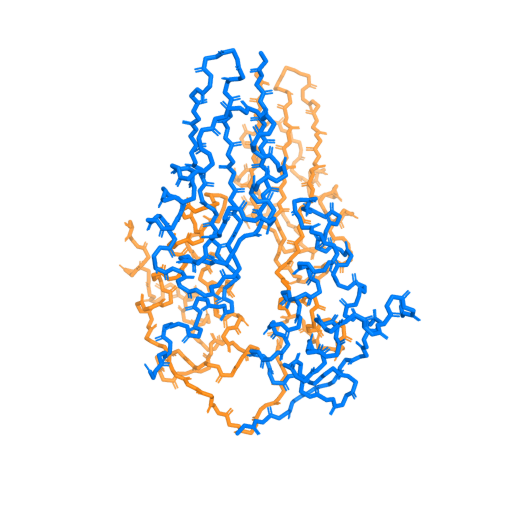 . PRO B 1 52 ? -21.348 -3.249 -32.487 1.00 47.36 51 PRO B CA 1
ATOM 1479 C C . PRO B 1 52 ? -21.675 -1.764 -32.581 1.00 44.69 51 PRO B C 1
ATOM 1480 O O . PRO B 1 52 ? -21.195 -0.946 -31.815 1.00 48.82 51 PRO B O 1
ATOM 1484 N N . VAL B 1 53 ? -22.532 -1.453 -33.517 1.00 47.46 52 VAL B N 1
ATOM 1485 C CA . VAL B 1 53 ? -22.836 -0.100 -33.855 1.00 50.28 52 VAL B CA 1
ATOM 1486 C C . VAL B 1 53 ? -24.341 -0.014 -34.016 1.00 51.43 52 VAL B C 1
ATOM 1487 O O . VAL B 1 53 ? -24.977 -0.963 -34.486 1.00 49.72 52 VAL B O 1
ATOM 1491 N N . LYS B 1 54 ? -24.897 1.123 -33.612 1.00 49.98 53 LYS B N 1
ATOM 1492 C CA . LYS B 1 54 ? -26.324 1.443 -33.744 1.00 46.91 53 LYS B CA 1
ATOM 1493 C C . LYS B 1 54 ? -26.486 2.767 -34.518 1.00 47.08 53 LYS B C 1
ATOM 1494 O O . LYS B 1 54 ? -25.961 3.805 -34.116 1.00 49.24 53 LYS B O 1
ATOM 1500 N N . VAL B 1 55 ? -27.201 2.715 -35.625 1.00 44.10 54 VAL B N 1
ATOM 1501 C CA . VAL B 1 55 ? -27.565 3.872 -36.427 1.00 43.49 54 VAL B CA 1
ATOM 1502 C C . VAL B 1 55 ? -29.054 4.175 -36.236 1.00 42.89 54 VAL B C 1
ATOM 1503 O O . VAL B 1 55 ? -29.897 3.306 -36.401 1.00 43.95 54 VAL B O 1
ATOM 1507 N N . ILE B 1 56 ? -29.376 5.400 -35.883 1.00 42.61 55 ILE B N 1
ATOM 1508 C CA . ILE B 1 56 ? -30.751 5.821 -35.644 1.00 40.00 55 ILE B CA 1
ATOM 1509 C C . ILE B 1 56 ? -31.133 6.906 -36.650 1.00 45.14 55 ILE B C 1
ATOM 1510 O O . ILE B 1 56 ? -30.494 7.975 -36.692 1.00 44.08 55 ILE B O 1
ATOM 1515 N N . VAL B 1 57 ? -32.147 6.623 -37.461 1.00 41.21 56 VAL B N 1
ATOM 1516 C CA . VAL B 1 57 ? -32.652 7.521 -38.495 1.00 41.65 56 VAL B CA 1
ATOM 1517 C C . VAL B 1 57 ? -34.102 7.939 -38.229 1.00 43.27 56 VAL B C 1
ATOM 1518 O O . VAL B 1 57 ? -34.982 7.101 -37.865 1.00 43.37 56 VAL B O 1
ATOM 1522 N N . ASP B 1 58 ? -34.358 9.235 -38.401 1.00 44.94 57 ASP B N 1
ATOM 1523 C CA . ASP B 1 58 ? -35.728 9.776 -38.490 1.00 41.17 57 ASP B CA 1
ATOM 1524 C C . ASP B 1 58 ? -35.944 9.938 -39.969 1.00 50.69 57 ASP B C 1
ATOM 1525 O O . ASP B 1 58 ? -35.177 10.646 -40.625 1.00 46.35 57 ASP B O 1
ATOM 1530 N N . THR B 1 59 ? -36.926 9.201 -40.503 1.00 52.12 58 THR B N 1
ATOM 1531 C CA . THR B 1 59 ? -37.094 9.051 -41.937 1.00 49.64 58 THR B CA 1
ATOM 1532 C C . THR B 1 59 ? -37.731 10.311 -42.520 1.00 53.25 58 THR B C 1
ATOM 1533 O O . THR B 1 59 ? -37.676 10.544 -43.744 1.00 53.12 58 THR B O 1
ATOM 1537 N N . GLU B 1 60 ? -38.366 11.101 -41.651 1.00 48.59 59 GLU B N 1
ATOM 1538 C CA . GLU B 1 60 ? -39.044 12.323 -42.078 1.00 52.84 59 GLU B CA 1
ATOM 1539 C C . GLU B 1 60 ? -37.949 13.367 -42.362 1.00 54.85 59 GLU B C 1
ATOM 1540 O O . GLU B 1 60 ? -37.804 13.832 -43.464 1.00 54.26 59 GLU B O 1
ATOM 1546 N N . THR B 1 61 ? -37.112 13.659 -41.378 1.00 56.06 60 THR B N 1
ATOM 1547 C CA . THR B 1 61 ? -36.098 14.685 -41.550 1.00 54.38 60 THR B CA 1
ATOM 1548 C C . THR B 1 61 ? -34.787 14.194 -42.117 1.00 54.83 60 THR B C 1
ATOM 1549 O O . THR B 1 61 ? -33.895 14.989 -42.331 1.00 56.55 60 THR B O 1
ATOM 1553 N N . ARG B 1 62 ? -34.637 12.891 -42.302 1.00 60.33 61 ARG B N 1
ATOM 1554 C CA . ARG B 1 62 ? -33.355 12.279 -42.690 1.00 51.97 61 ARG B CA 1
ATOM 1555 C C . ARG B 1 62 ? -32.183 12.588 -41.770 1.00 48.64 61 ARG B C 1
ATOM 1556 O O . ARG B 1 62 ? -31.049 12.453 -42.155 1.00 58.19 61 ARG B O 1
ATOM 1564 N N . LYS B 1 63 ? -32.470 12.938 -40.515 1.00 53.65 62 LYS B N 1
ATOM 1565 C CA . LYS B 1 63 ? -31.455 13.104 -39.457 1.00 50.66 62 LYS B CA 1
ATOM 1566 C C . LYS B 1 63 ? -30.977 11.721 -38.992 1.00 54.49 62 LYS B C 1
ATOM 1567 O O . LYS B 1 63 ? -31.790 10.807 -38.827 1.00 51.70 62 LYS B O 1
ATOM 1573 N N . PHE B 1 64 ? -29.674 11.542 -38.789 1.00 52.60 63 PHE B N 1
ATOM 1574 C CA . PHE B 1 64 ? -29.216 10.302 -38.208 1.00 47.17 63 PHE B CA 1
ATOM 1575 C C . PHE B 1 64 ? -28.174 10.492 -37.151 1.00 46.35 63 PHE B C 1
ATOM 1576 O O . PHE B 1 64 ? -27.402 11.408 -37.263 1.00 52.60 63 PHE B O 1
ATOM 1584 N N . GLU B 1 65 ? -28.194 9.628 -36.133 1.00 47.49 64 GLU B N 1
ATOM 1585 C CA . GLU B 1 65 ? -27.175 9.516 -35.086 1.00 50.39 64 GLU B CA 1
ATOM 1586 C C . GLU B 1 65 ? -26.554 8.091 -35.048 1.00 51.67 64 GLU B C 1
ATOM 1587 O O . GLU B 1 65 ? -27.226 7.056 -35.317 1.00 49.18 64 GLU B O 1
ATOM 1593 N N . ILE B 1 66 ? -25.311 8.001 -34.604 1.00 45.89 65 ILE B N 1
ATOM 1594 C CA . ILE B 1 66 ? -24.758 6.698 -34.350 1.00 49.73 65 ILE B CA 1
ATOM 1595 C C . ILE B 1 66 ? -24.315 6.513 -32.883 1.00 51.37 65 ILE B C 1
ATOM 1596 O O . ILE B 1 66 ? -23.929 7.451 -32.232 1.00 52.02 65 ILE B O 1
ATOM 1601 N N . GLU B 1 67 ? -24.465 5.306 -32.354 1.00 51.30 66 GLU B N 1
ATOM 1602 C CA . GLU B 1 67 ? -23.954 4.950 -31.044 1.00 50.56 66 GLU B CA 1
ATOM 1603 C C . GLU B 1 67 ? -23.094 3.712 -31.188 1.00 48.65 66 GLU B C 1
ATOM 1604 O O . GLU B 1 67 ? -23.340 2.870 -32.038 1.00 51.86 66 GLU B O 1
ATOM 1610 N N . VAL B 1 68 ? -22.090 3.588 -30.346 1.00 50.52 67 VAL B N 1
ATOM 1611 C CA . VAL B 1 68 ? -21.058 2.570 -30.514 1.00 45.79 67 VAL B CA 1
ATOM 1612 C C . VAL B 1 68 ? -20.915 1.737 -29.254 1.00 47.57 67 VAL B C 1
ATOM 1613 O O . VAL B 1 68 ? -20.889 2.255 -28.148 1.00 49.57 67 VAL B O 1
ATOM 1617 N N . GLY B 1 69 ? -20.837 0.426 -29.404 1.00 47.18 68 GLY B N 1
ATOM 1618 C CA . GLY B 1 69 ? -20.693 -0.424 -28.232 1.00 46.40 68 GLY B CA 1
ATOM 1619 C C . GLY B 1 69 ? -19.229 -0.613 -27.993 1.00 48.04 68 GLY B C 1
ATOM 1620 O O . GLY B 1 69 ? -18.437 0.262 -28.324 1.00 51.59 68 GLY B O 1
ATOM 1621 N N . ILE B 1 70 ? -18.851 -1.794 -27.535 1.00 47.06 69 ILE B N 1
ATOM 1622 C CA . ILE B 1 70 ? -17.453 -2.062 -27.191 1.00 49.47 69 ILE B CA 1
ATOM 1623 C C . ILE B 1 70 ? -17.012 -3.367 -27.837 1.00 46.37 69 ILE B C 1
ATOM 1624 O O . ILE B 1 70 ? -17.837 -4.247 -28.046 1.00 47.28 69 ILE B O 1
ATOM 1629 N N . PRO B 1 71 ? -15.723 -3.511 -28.184 1.00 47.61 70 PRO B N 1
ATOM 1630 C CA . PRO B 1 71 ? -15.331 -4.822 -28.734 1.00 46.45 70 PRO B CA 1
ATOM 1631 C C . PRO B 1 71 ? -15.203 -5.912 -27.659 1.00 47.44 70 PRO B C 1
ATOM 1632 O O . PRO B 1 71 ? -15.260 -5.648 -26.460 1.00 45.70 70 PRO B O 1
ATOM 1636 N N . PRO B 1 72 ? -15.033 -7.156 -28.081 1.00 50.57 71 PRO B N 1
ATOM 1637 C CA . PRO B 1 72 ? -14.963 -8.236 -27.069 1.00 47.65 71 PRO B CA 1
ATOM 1638 C C . PRO B 1 72 ? -13.738 -8.031 -26.195 1.00 50.50 71 PRO B C 1
ATOM 1639 O O . PRO B 1 72 ? -12.725 -7.501 -26.668 1.00 46.65 71 PRO B O 1
ATOM 1643 N N . THR B 1 73 ? -13.817 -8.440 -24.937 1.00 46.26 72 THR B N 1
ATOM 1644 C CA . THR B 1 73 ? -12.695 -8.303 -24.050 1.00 45.84 72 THR B CA 1
ATOM 1645 C C . THR B 1 73 ? -11.414 -8.959 -24.560 1.00 52.03 72 THR B C 1
ATOM 1646 O O . THR B 1 73 ? -10.299 -8.485 -24.321 1.00 53.25 72 THR B O 1
ATOM 1650 N N . THR B 1 74 ? -11.581 -10.070 -25.248 1.00 51.11 73 THR B N 1
ATOM 1651 C CA . THR B 1 74 ? -10.469 -10.772 -25.839 1.00 53.24 73 THR B CA 1
ATOM 1652 C C . THR B 1 74 ? -9.685 -9.822 -26.742 1.00 56.47 73 THR B C 1
ATOM 1653 O O . THR B 1 74 ? -8.452 -9.899 -26.867 1.00 55.86 73 THR B O 1
ATOM 1657 N N . ALA B 1 75 ? -10.396 -8.938 -27.411 1.00 52.30 74 ALA B N 1
ATOM 1658 C CA . ALA B 1 75 ? -9.744 -8.073 -28.389 1.00 54.53 74 ALA B CA 1
ATOM 1659 C C . ALA B 1 75 ? -9.011 -6.933 -27.691 1.00 54.84 74 ALA B C 1
ATOM 1660 O O . ALA B 1 75 ? -7.924 -6.528 -28.094 1.00 58.09 74 ALA B O 1
ATOM 1662 N N . LEU B 1 76 ? -9.634 -6.426 -26.638 1.00 52.91 75 LEU B N 1
ATOM 1663 C CA . LEU B 1 76 ? -9.059 -5.382 -25.841 1.00 54.76 75 LEU B CA 1
ATOM 1664 C C . LEU B 1 76 ? -7.760 -5.846 -25.173 1.00 61.65 75 LEU B C 1
ATOM 1665 O O . LEU B 1 76 ? -6.785 -5.096 -25.152 1.00 66.28 75 LEU B O 1
ATOM 1670 N N . ILE B 1 77 ? -7.731 -7.079 -24.658 1.00 58.07 76 ILE B N 1
ATOM 1671 C CA . ILE B 1 77 ? -6.500 -7.643 -24.119 1.00 54.00 76 ILE B CA 1
ATOM 1672 C C . ILE B 1 77 ? -5.416 -7.808 -25.181 1.00 60.50 76 ILE B C 1
ATOM 1673 O O . ILE B 1 77 ? -4.288 -7.353 -24.980 1.00 59.58 76 ILE B O 1
ATOM 1678 N N . LYS B 1 78 ? -5.737 -8.422 -26.317 1.00 61.67 77 LYS B N 1
ATOM 1679 C CA . LYS B 1 78 ? -4.744 -8.530 -27.404 1.00 67.68 77 LYS B CA 1
ATOM 1680 C C . LYS B 1 78 ? -4.077 -7.175 -27.710 1.00 70.24 77 LYS B C 1
ATOM 1681 O O . LYS B 1 78 ? -2.858 -7.082 -27.801 1.00 79.49 77 LYS B O 1
ATOM 1687 N N . LYS B 1 79 ? -4.872 -6.128 -27.865 1.00 69.18 78 LYS B N 1
ATOM 1688 C CA . LYS B 1 79 ? -4.333 -4.823 -28.249 1.00 73.41 78 LYS B CA 1
ATOM 1689 C C . LYS B 1 79 ? -3.399 -4.310 -27.148 1.00 68.15 78 LYS B C 1
ATOM 1690 O O . LYS B 1 79 ? -2.356 -3.758 -27.423 1.00 69.75 78 LYS B O 1
ATOM 1696 N N . GLU B 1 80 ? -3.773 -4.575 -25.907 1.00 66.70 79 GLU B N 1
ATOM 1697 C CA . GLU B 1 80 ? -3.066 -4.108 -24.732 1.00 63.80 79 GLU B CA 1
ATOM 1698 C C . GLU B 1 80 ? -1.747 -4.831 -24.496 1.00 73.48 79 GLU B C 1
ATOM 1699 O O . GLU B 1 80 ? -0.923 -4.355 -23.745 1.00 81.24 79 GLU B O 1
ATOM 1705 N N . LEU B 1 81 ? -1.540 -5.994 -25.095 1.00 77.99 80 LEU B N 1
ATOM 1706 C CA . LEU B 1 81 ? -0.200 -6.595 -25.093 1.00 76.30 80 LEU B CA 1
ATOM 1707 C C . LEU B 1 81 ? 0.394 -6.522 -26.496 1.00 79.44 80 LEU B C 1
ATOM 1708 O O . LEU B 1 81 ? 1.132 -7.402 -26.932 1.00 85.88 80 LEU B O 1
ATOM 1713 N N . GLY B 1 82 ? 0.060 -5.452 -27.208 1.00 71.90 81 GLY B N 1
ATOM 1714 C CA . GLY B 1 82 ? 0.694 -5.165 -28.476 1.00 70.90 81 GLY B CA 1
ATOM 1715 C C . GLY B 1 82 ? 0.454 -6.138 -29.614 1.00 74.51 81 GLY B C 1
ATOM 1716 O O . GLY B 1 82 ? 1.082 -5.984 -30.664 1.00 75.18 81 GLY B O 1
ATOM 1717 N N . ILE B 1 83 ? -0.449 -7.117 -29.441 1.00 77.30 82 ILE B N 1
ATOM 1718 C CA . ILE B 1 83 ? -0.802 -8.075 -30.525 1.00 78.70 82 ILE B CA 1
ATOM 1719 C C . ILE B 1 83 ? -1.736 -7.451 -31.584 1.00 79.61 82 ILE B C 1
ATOM 1720 O O . ILE B 1 83 ? -2.590 -6.610 -31.274 1.00 82.14 82 ILE B O 1
ATOM 1725 N N . GLU B 1 84 ? -1.551 -7.858 -32.837 1.00 87.11 83 GLU B N 1
ATOM 1726 C CA . GLU B 1 84 ? -2.379 -7.373 -33.951 1.00 93.44 83 GLU B CA 1
ATOM 1727 C C . GLU B 1 84 ? -3.813 -7.871 -33.778 1.00 95.23 83 GLU B C 1
ATOM 1728 O O . GLU B 1 84 ? -4.075 -8.796 -33.001 1.00 94.95 83 GLU B O 1
ATOM 1734 N N . THR B 1 85 ? -4.740 -7.274 -34.516 1.00 91.04 84 THR B N 1
ATOM 1735 C CA . THR B 1 85 ? -6.142 -7.695 -34.442 1.00 87.34 84 THR B CA 1
ATOM 1736 C C . THR B 1 85 ? -6.399 -9.011 -35.204 1.00 90.54 84 THR B C 1
ATOM 1737 O O . THR B 1 85 ? -7.184 -9.833 -34.744 1.00 86.18 84 THR B O 1
ATOM 1741 N N . ALA B 1 86 ? -5.748 -9.213 -36.354 1.00 97.57 85 ALA B N 1
ATOM 1742 C CA . ALA B 1 86 ? -5.890 -10.475 -37.114 1.00 93.90 85 ALA B CA 1
ATOM 1743 C C . ALA B 1 86 ? -5.154 -11.650 -36.442 1.00 97.77 85 ALA B C 1
ATOM 1744 O O . ALA B 1 86 ? -5.573 -12.807 -36.559 1.00 94.95 85 ALA B O 1
ATOM 1746 N N . ALA B 1 87 ? -4.074 -11.347 -35.724 1.00 96.87 86 ALA B N 1
ATOM 1747 C CA . ALA B 1 87 ? -3.243 -12.381 -35.096 1.00 100.74 86 ALA B CA 1
ATOM 1748 C C . ALA B 1 87 ? -3.737 -12.844 -33.697 1.00 94.34 86 ALA B C 1
ATOM 1749 O O . ALA B 1 87 ? -4.810 -12.444 -33.230 1.00 85.02 86 ALA B O 1
ATOM 1751 N N . HIS B 1 88 ? -2.950 -13.723 -33.068 1.00 83.31 87 HIS B N 1
ATOM 1752 C CA . HIS B 1 88 ? -3.113 -14.092 -31.659 1.00 79.51 87 HIS B CA 1
ATOM 1753 C C . HIS B 1 88 ? -1.726 -14.258 -31.004 1.00 76.31 87 HIS B C 1
ATOM 1754 O O . HIS B 1 88 ? -0.698 -14.177 -31.678 1.00 78.43 87 HIS B O 1
ATOM 1761 N N . GLU B 1 89 ? -1.692 -14.447 -29.690 1.00 72.19 88 GLU B N 1
ATOM 1762 C CA A GLU B 1 89 ? -0.424 -14.664 -29.015 0.50 78.06 88 GLU B CA 1
ATOM 1763 C CA B GLU B 1 89 ? -0.432 -14.715 -28.964 0.50 80.80 88 GLU B CA 1
ATOM 1764 C C . GLU B 1 89 ? 0.209 -16.030 -29.441 1.00 82.84 88 GLU B C 1
ATOM 1765 O O . GLU B 1 89 ? -0.499 -17.028 -29.620 1.00 78.13 88 GLU B O 1
ATOM 1776 N N . PRO B 1 90 ? 1.554 -16.055 -29.658 1.00 84.80 89 PRO B N 1
ATOM 1777 C CA . PRO B 1 90 ? 2.177 -17.351 -29.977 1.00 78.69 89 PRO B CA 1
ATOM 1778 C C . PRO B 1 90 ? 2.065 -18.374 -28.825 1.00 78.81 89 PRO B C 1
ATOM 1779 O O . PRO B 1 90 ? 2.232 -18.016 -27.646 1.00 66.38 89 PRO B O 1
ATOM 1783 N N . ARG B 1 91 ? 1.753 -19.627 -29.183 1.00 84.67 90 ARG B N 1
ATOM 1784 C CA . ARG B 1 91 ? 1.597 -20.751 -28.233 1.00 73.49 90 ARG B CA 1
ATOM 1785 C C . ARG B 1 91 ? 2.450 -21.953 -28.616 1.00 70.55 90 ARG B C 1
ATOM 1786 O O . ARG B 1 91 ? 2.544 -22.325 -29.791 1.00 65.52 90 ARG B O 1
ATOM 1794 N N . HIS B 1 92 ? 3.037 -22.596 -27.622 1.00 73.82 91 HIS B N 1
ATOM 1795 C CA . HIS B 1 92 ? 3.713 -23.862 -27.847 1.00 77.19 91 HIS B CA 1
ATOM 1796 C C . HIS B 1 92 ? 2.629 -24.946 -28.065 1.00 75.78 91 HIS B C 1
ATOM 1797 O O . HIS B 1 92 ? 2.688 -25.733 -29.028 1.00 70.44 91 HIS B O 1
ATOM 1804 N N . GLU B 1 93 ? 1.613 -24.944 -27.203 1.00 68.65 92 GLU B N 1
ATOM 1805 C CA . GLU B 1 93 ? 0.649 -26.027 -27.182 1.00 67.77 92 GLU B CA 1
ATOM 1806 C C . GLU B 1 93 ? -0.805 -25.598 -27.286 1.00 60.57 92 GLU B C 1
ATOM 1807 O O . GLU B 1 93 ? -1.243 -24.591 -26.732 1.00 56.31 92 GLU B O 1
ATOM 1813 N N . VAL B 1 94 ? -1.519 -26.433 -28.029 1.00 51.31 93 VAL B N 1
ATOM 1814 C CA . VAL B 1 94 ? -2.935 -26.416 -28.140 1.00 51.39 93 VAL B CA 1
ATOM 1815 C C . VAL B 1 94 ? -3.526 -26.879 -26.808 1.00 56.22 93 VAL B C 1
ATOM 1816 O O . VAL B 1 94 ? -3.084 -27.848 -26.172 1.00 56.54 93 VAL B O 1
ATOM 1820 N N . VAL B 1 95 ? -4.541 -26.152 -26.387 1.00 53.19 94 VAL B N 1
ATOM 1821 C CA . VAL B 1 95 ? -5.116 -26.288 -25.069 1.00 47.35 94 VAL B CA 1
ATOM 1822 C C . VAL B 1 95 ? -6.310 -27.245 -25.166 1.00 44.63 94 VAL B C 1
ATOM 1823 O O . VAL B 1 95 ? -6.756 -27.773 -24.165 1.00 43.77 94 VAL B O 1
ATOM 1827 N N . GLY B 1 96 ? -6.841 -27.457 -26.365 1.00 41.50 95 GLY B N 1
ATOM 1828 C CA . GLY B 1 96 ? -8.101 -28.213 -26.527 1.00 42.00 95 GLY B CA 1
ATOM 1829 C C . GLY B 1 96 ? -8.715 -28.067 -27.909 1.00 45.02 95 GLY B C 1
ATOM 1830 O O . GLY B 1 96 ? -8.222 -27.274 -28.750 1.00 45.15 95 GLY B O 1
ATOM 1831 N N . ASN B 1 97 ? -9.782 -28.837 -28.172 1.00 43.52 96 ASN B N 1
ATOM 1832 C CA . ASN B 1 97 ? -10.421 -28.812 -29.493 1.00 38.08 96 ASN B CA 1
ATOM 1833 C C . ASN B 1 97 ? -11.887 -28.604 -29.356 1.00 40.49 96 ASN B C 1
ATOM 1834 O O . ASN B 1 97 ? -12.480 -29.066 -28.345 1.00 42.58 96 ASN B O 1
ATOM 1839 N N . LEU B 1 98 ? -12.505 -27.951 -30.360 1.00 38.47 97 LEU B N 1
ATOM 1840 C CA . LEU B 1 98 ? -13.958 -27.937 -30.431 1.00 36.16 97 LEU B CA 1
ATOM 1841 C C . LEU B 1 98 ? -14.329 -28.425 -31.785 1.00 38.31 97 LEU B C 1
ATOM 1842 O O . LEU B 1 98 ? -13.627 -28.146 -32.702 1.00 38.09 97 LEU B O 1
ATOM 1847 N N . THR B 1 99 ? -15.464 -29.102 -31.921 1.00 37.92 98 THR B N 1
ATOM 1848 C CA . THR B 1 99 ? -16.004 -29.383 -33.213 1.00 39.49 98 THR B CA 1
ATOM 1849 C C . THR B 1 99 ? -16.642 -28.101 -33.776 1.00 44.25 98 THR B C 1
ATOM 1850 O O . THR B 1 99 ? -16.902 -27.130 -33.077 1.00 46.00 98 THR B O 1
ATOM 1854 N N . LEU B 1 100 ? -16.960 -28.128 -35.042 1.00 41.06 99 LEU B N 1
ATOM 1855 C CA . LEU B 1 100 ? -17.554 -27.012 -35.660 1.00 45.30 99 LEU B CA 1
ATOM 1856 C C . LEU B 1 100 ? -18.956 -26.780 -35.065 1.00 49.30 99 LEU B C 1
ATOM 1857 O O . LEU B 1 100 ? -19.368 -25.625 -34.892 1.00 47.19 99 LEU B O 1
ATOM 1862 N N . GLU B 1 101 ? -19.657 -27.870 -34.727 1.00 47.88 100 GLU B N 1
ATOM 1863 C CA . GLU B 1 101 ? -21.006 -27.813 -34.191 1.00 43.52 100 GLU B CA 1
ATOM 1864 C C . GLU B 1 101 ? -21.050 -27.184 -32.836 1.00 46.47 100 GLU B C 1
ATOM 1865 O O . GLU B 1 101 ? -22.037 -26.514 -32.523 1.00 44.68 100 GLU B O 1
ATOM 1871 N N . GLN B 1 102 ? -20.034 -27.406 -32.006 1.00 41.45 101 GLN B N 1
ATOM 1872 C CA . GLN B 1 102 ? -20.006 -26.714 -30.712 1.00 46.41 101 GLN B CA 1
ATOM 1873 C C . GLN B 1 102 ? -19.752 -25.198 -30.946 1.00 49.00 101 GLN B C 1
ATOM 1874 O O . GLN B 1 102 ? -20.106 -24.348 -30.126 1.00 48.01 101 GLN B O 1
ATOM 1880 N N . VAL B 1 103 ? -19.114 -24.866 -32.057 1.00 46.32 102 VAL B N 1
ATOM 1881 C CA . VAL B 1 103 ? -18.784 -23.464 -32.329 1.00 51.09 102 VAL B CA 1
ATOM 1882 C C . VAL B 1 103 ? -20.059 -22.741 -32.747 1.00 50.29 102 VAL B C 1
ATOM 1883 O O . VAL B 1 103 ? -20.373 -21.639 -32.300 1.00 47.63 102 VAL B O 1
ATOM 1887 N N . ILE B 1 104 ? -20.814 -23.443 -33.553 1.00 48.09 103 ILE B N 1
ATOM 1888 C CA . ILE B 1 104 ? -22.040 -22.964 -34.041 1.00 48.87 103 ILE B CA 1
ATOM 1889 C C . ILE B 1 104 ? -23.120 -22.910 -32.974 1.00 52.96 103 ILE B C 1
ATOM 1890 O O . ILE B 1 104 ? -23.942 -21.989 -32.970 1.00 52.76 103 ILE B O 1
ATOM 1895 N N . LYS B 1 105 ? -23.105 -23.861 -32.059 1.00 50.06 104 LYS B N 1
ATOM 1896 C CA . LYS B 1 105 ? -23.938 -23.766 -30.874 1.00 47.75 104 LYS B CA 1
ATOM 1897 C C . LYS B 1 105 ? -23.608 -22.483 -30.076 1.00 45.46 104 LYS B C 1
ATOM 1898 O O . LYS B 1 105 ? -24.487 -21.751 -29.678 1.00 47.67 104 LYS B O 1
ATOM 1904 N N . ILE B 1 106 ? -22.340 -22.223 -29.822 1.00 45.83 105 ILE B N 1
ATOM 1905 C CA . ILE B 1 106 ? -21.964 -21.031 -29.068 1.00 43.49 105 ILE B CA 1
ATOM 1906 C C . ILE B 1 106 ? -22.394 -19.777 -29.823 1.00 49.15 105 ILE B C 1
ATOM 1907 O O . ILE B 1 106 ? -22.842 -18.800 -29.226 1.00 46.53 105 ILE B O 1
ATOM 1912 N N . ALA B 1 107 ? -22.317 -19.843 -31.148 1.00 44.91 106 ALA B N 1
ATOM 1913 C CA . ALA B 1 107 ? -22.582 -18.723 -31.965 1.00 40.91 106 ALA B CA 1
ATOM 1914 C C . ALA B 1 107 ? -24.045 -18.427 -31.984 1.00 46.30 106 ALA B C 1
ATOM 1915 O O . ALA B 1 107 ? -24.417 -17.269 -31.941 1.00 47.12 106 ALA B O 1
ATOM 1917 N N . LYS B 1 108 ? -24.878 -19.471 -32.115 1.00 46.72 107 LYS B N 1
ATOM 1918 C CA . LYS B 1 108 ? -26.316 -19.347 -32.000 1.00 43.28 107 LYS B CA 1
ATOM 1919 C C . LYS B 1 108 ? -26.665 -18.705 -30.688 1.00 46.30 107 LYS B C 1
ATOM 1920 O O . LYS B 1 108 ? -27.482 -17.823 -30.658 1.00 49.81 107 LYS B O 1
ATOM 1926 N N . MET B 1 109 ? -26.029 -19.105 -29.599 1.00 43.60 108 MET B N 1
ATOM 1927 C CA . MET B 1 109 ? -26.376 -18.502 -28.327 1.00 51.65 108 MET B CA 1
ATOM 1928 C C . MET B 1 109 ? -26.089 -16.995 -28.242 1.00 52.04 108 MET B C 1
ATOM 1929 O O . MET B 1 109 ? -26.790 -16.284 -27.539 1.00 51.14 108 MET B O 1
ATOM 1934 N N . LYS B 1 110 ? -25.041 -16.533 -28.915 1.00 50.73 109 LYS B N 1
ATOM 1935 C CA . LYS B 1 110 ? -24.723 -15.109 -28.920 1.00 54.80 109 LYS B CA 1
ATOM 1936 C C . LYS B 1 110 ? -25.704 -14.377 -29.787 1.00 50.55 109 LYS B C 1
ATOM 1937 O O . LYS B 1 110 ? -26.194 -13.311 -29.450 1.00 52.39 109 LYS B O 1
ATOM 1943 N N . LYS B 1 111 ? -26.035 -14.968 -30.901 1.00 49.98 110 LYS B N 1
ATOM 1944 C CA . LYS B 1 111 ? -26.988 -14.325 -31.765 1.00 55.69 110 LYS B CA 1
ATOM 1945 C C . LYS B 1 111 ? -28.405 -14.330 -31.166 1.00 62.07 110 LYS B C 1
ATOM 1946 O O . LYS B 1 111 ? -29.149 -13.390 -31.402 1.00 69.74 110 LYS B O 1
ATOM 1952 N N . ASP B 1 112 ? -28.773 -15.334 -30.366 1.00 61.62 111 ASP B N 1
ATOM 1953 C CA . ASP B 1 112 ? -30.080 -15.305 -29.684 1.00 58.15 111 ASP B CA 1
ATOM 1954 C C . ASP B 1 112 ? -30.153 -14.196 -28.661 1.00 60.39 111 ASP B C 1
ATOM 1955 O O . ASP B 1 112 ? -31.215 -13.663 -28.415 1.00 65.33 111 ASP B O 1
ATOM 1960 N N . ALA B 1 113 ? -29.027 -13.882 -28.046 1.00 57.20 112 ALA B N 1
ATOM 1961 C CA . ALA B 1 113 ? -28.935 -12.786 -27.106 1.00 52.76 112 ALA B CA 1
ATOM 1962 C C . ALA B 1 113 ? -28.537 -11.470 -27.776 1.00 55.54 112 ALA B C 1
ATOM 1963 O O . ALA B 1 113 ? -28.319 -10.511 -27.080 1.00 62.26 112 ALA B O 1
ATOM 1965 N N . MET B 1 114 ? -28.369 -11.423 -29.094 1.00 58.71 113 MET B N 1
ATOM 1966 C CA . MET B 1 114 ? -28.047 -10.151 -29.765 1.00 55.72 113 MET B CA 1
ATOM 1967 C C . MET B 1 114 ? -28.163 -10.282 -31.270 1.00 52.46 113 MET B C 1
ATOM 1968 O O . MET B 1 114 ? -27.190 -10.577 -31.962 1.00 55.55 113 MET B O 1
ATOM 1973 N N . LEU B 1 115 ? -29.372 -10.047 -31.760 1.00 47.58 114 LEU B N 1
ATOM 1974 C CA . LEU B 1 115 ? -29.732 -10.408 -33.102 1.00 49.68 114 LEU B CA 1
ATOM 1975 C C . LEU B 1 115 ? -29.051 -9.581 -34.159 1.00 51.08 114 LEU B C 1
ATOM 1976 O O . LEU B 1 115 ? -29.183 -9.908 -35.358 1.00 50.83 114 LEU B O 1
ATOM 1981 N N . SER B 1 116 ? -28.363 -8.510 -33.751 1.00 47.86 115 SER B N 1
ATOM 1982 C CA . SER B 1 116 ? -27.473 -7.794 -34.685 1.00 51.16 115 SER B CA 1
ATOM 1983 C C . SER B 1 116 ? -26.351 -8.691 -35.232 1.00 52.68 115 SER B C 1
ATOM 1984 O O . SER B 1 116 ? -25.895 -8.512 -36.379 1.00 51.31 115 SER B O 1
ATOM 1987 N N . TYR B 1 117 ? -25.871 -9.630 -34.409 1.00 45.70 116 TYR B N 1
ATOM 1988 C CA . TYR B 1 117 ? -24.987 -10.654 -34.959 1.00 49.02 116 TYR B CA 1
ATOM 1989 C C . TYR B 1 117 ? -25.643 -11.405 -36.099 1.00 44.67 116 TYR B C 1
ATOM 1990 O O . TYR B 1 117 ? -26.720 -11.980 -35.907 1.00 49.97 116 TYR B O 1
ATOM 1999 N N . THR B 1 118 ? -24.998 -11.452 -37.258 1.00 43.55 117 THR B N 1
ATOM 2000 C CA . THR B 1 118 ? -25.270 -12.574 -38.182 1.00 44.77 117 THR B CA 1
ATOM 2001 C C . THR B 1 118 ? -24.565 -13.804 -37.609 1.00 47.72 117 THR B C 1
ATOM 2002 O O . THR B 1 118 ? -23.697 -13.696 -36.749 1.00 47.62 117 THR B O 1
ATOM 2006 N N . LEU B 1 119 ? -24.929 -14.977 -38.096 1.00 52.04 118 LEU B N 1
ATOM 2007 C CA . LEU B 1 119 ? -24.315 -16.198 -37.598 1.00 53.62 118 LEU B CA 1
ATOM 2008 C C . LEU B 1 119 ? -22.849 -16.247 -38.030 1.00 47.35 118 LEU B C 1
ATOM 2009 O O . LEU B 1 119 ? -21.999 -16.533 -37.208 1.00 46.31 118 LEU B O 1
ATOM 2014 N N . LYS B 1 120 ? -22.559 -15.905 -39.285 1.00 46.84 119 LYS B N 1
ATOM 2015 C CA . LYS B 1 120 ? -21.172 -15.749 -39.758 1.00 53.57 119 LYS B CA 1
ATOM 2016 C C . LYS B 1 120 ? -20.343 -14.858 -38.860 1.00 48.71 119 LYS B C 1
ATOM 2017 O O . LYS B 1 120 ? -19.235 -15.179 -38.473 1.00 57.01 119 LYS B O 1
ATOM 2023 N N . ASN B 1 121 ? -20.837 -13.692 -38.559 1.00 44.96 120 ASN B N 1
ATOM 2024 C CA . ASN B 1 121 ? -20.000 -12.860 -37.767 1.00 51.64 120 ASN B CA 1
ATOM 2025 C C . ASN B 1 121 ? -20.067 -13.176 -36.250 1.00 45.48 120 ASN B C 1
ATOM 2026 O O . ASN B 1 121 ? -19.162 -12.860 -35.545 1.00 51.99 120 ASN B O 1
ATOM 2031 N N . ALA B 1 122 ? -21.031 -13.945 -35.770 1.00 44.13 121 ALA B N 1
ATOM 2032 C CA . ALA B 1 122 ? -20.894 -14.512 -34.403 1.00 44.19 121 ALA B CA 1
ATOM 2033 C C . ALA B 1 122 ? -19.871 -15.662 -34.384 1.00 46.79 121 ALA B C 1
ATOM 2034 O O . ALA B 1 122 ? -19.127 -15.819 -33.409 1.00 40.40 121 ALA B O 1
ATOM 2036 N N . VAL B 1 123 ? -19.828 -16.448 -35.460 1.00 44.51 122 VAL B N 1
ATOM 2037 C CA . VAL B 1 123 ? -18.868 -17.561 -35.543 1.00 50.95 122 VAL B CA 1
ATOM 2038 C C . VAL B 1 123 ? -17.461 -16.990 -35.621 1.00 51.54 122 VAL B C 1
ATOM 2039 O O . VAL B 1 123 ? -16.580 -17.381 -34.864 1.00 49.30 122 VAL B O 1
ATOM 2043 N N . LYS B 1 124 ? -17.262 -16.041 -36.528 1.00 49.98 123 LYS B N 1
ATOM 2044 C CA . LYS B 1 124 ? -16.009 -15.283 -36.580 1.00 44.67 123 LYS B CA 1
ATOM 2045 C C . LYS B 1 124 ? -15.599 -14.825 -35.221 1.00 41.94 123 LYS B C 1
ATOM 2046 O O . LYS B 1 124 ? -14.467 -15.004 -34.804 1.00 47.50 123 LYS B O 1
ATOM 2052 N N . GLU B 1 125 ? -16.509 -14.276 -34.456 1.00 46.80 124 GLU B N 1
ATOM 2053 C CA . GLU B 1 125 ? -16.075 -13.869 -33.108 1.00 49.02 124 GLU B CA 1
ATOM 2054 C C . GLU B 1 125 ? -15.574 -15.089 -32.331 1.00 45.25 124 GLU B C 1
ATOM 2055 O O . GLU B 1 125 ? -14.502 -15.050 -31.733 1.00 41.86 124 GLU B O 1
ATOM 2061 N N . VAL B 1 126 ? -16.368 -16.166 -32.330 1.00 42.06 125 VAL B N 1
ATOM 2062 C CA . VAL B 1 126 ? -16.060 -17.349 -31.516 1.00 43.18 125 VAL B CA 1
ATOM 2063 C C . VAL B 1 126 ? -14.680 -17.937 -31.928 1.00 45.31 125 VAL B C 1
ATOM 2064 O O . VAL B 1 126 ? -13.846 -18.261 -31.078 1.00 43.14 125 VAL B O 1
ATOM 2068 N N . LEU B 1 127 ? -14.442 -18.030 -33.237 1.00 44.52 126 LEU B N 1
ATOM 2069 C CA . LEU B 1 127 ? -13.198 -18.526 -33.769 1.00 45.40 126 LEU B CA 1
ATOM 2070 C C . LEU B 1 127 ? -11.985 -17.706 -33.338 1.00 48.96 126 LEU B C 1
ATOM 2071 O O . LEU B 1 127 ? -10.917 -18.255 -33.044 1.00 44.34 126 LEU B O 1
ATOM 2076 N N . GLY B 1 128 ? -12.131 -16.393 -33.319 1.00 47.86 127 GLY B N 1
ATOM 2077 C CA . GLY B 1 128 ? -11.004 -15.533 -32.948 1.00 45.22 127 GLY B CA 1
ATOM 2078 C C . GLY B 1 128 ? -10.831 -15.671 -31.455 1.00 47.05 127 GLY B C 1
ATOM 2079 O O . GLY B 1 128 ? -9.735 -15.491 -30.953 1.00 52.53 127 GLY B O 1
ATOM 2080 N N . THR B 1 129 ? -11.891 -16.001 -30.710 1.00 42.87 128 THR B N 1
ATOM 2081 C CA . THR B 1 129 ? -11.655 -16.149 -29.259 1.00 45.42 128 THR B CA 1
ATOM 2082 C C . THR B 1 129 ? -10.883 -17.447 -29.088 1.00 50.30 128 THR B C 1
ATOM 2083 O O . THR B 1 129 ? -10.016 -17.546 -28.219 1.00 52.38 128 THR B O 1
ATOM 2087 N N . CYS B 1 130 ? -11.179 -18.427 -29.950 1.00 47.64 129 CYS B N 1
ATOM 2088 C CA . CYS B 1 130 ? -10.563 -19.736 -29.840 1.00 53.73 129 CYS B CA 1
ATOM 2089 C C . CYS B 1 130 ? -9.058 -19.578 -30.100 1.00 56.04 129 CYS B C 1
ATOM 2090 O O . CYS B 1 130 ? -8.242 -20.141 -29.388 1.00 48.96 129 CYS B O 1
ATOM 2093 N N . GLY B 1 131 ? -8.721 -18.800 -31.124 1.00 58.91 130 GLY B N 1
ATOM 2094 C CA . GLY B 1 131 ? -7.331 -18.430 -31.417 1.00 58.03 130 GLY B CA 1
ATOM 2095 C C . GLY B 1 131 ? -6.562 -17.950 -30.203 1.00 53.54 130 GLY B C 1
ATOM 2096 O O . GLY B 1 131 ? -5.496 -18.452 -29.910 1.00 60.36 130 GLY B O 1
ATOM 2097 N N . SER B 1 132 ? -7.125 -17.002 -29.476 1.00 52.40 131 SER B N 1
ATOM 2098 C CA . SER B 1 132 ? -6.460 -16.415 -28.312 1.00 51.97 131 SER B CA 1
ATOM 2099 C C . SER B 1 132 ? -6.425 -17.301 -27.099 1.00 50.19 131 SER B C 1
ATOM 2100 O O . SER B 1 132 ? -5.825 -16.916 -26.100 1.00 53.53 131 SER B O 1
ATOM 2103 N N . MET B 1 133 ? -7.178 -18.402 -27.109 1.00 54.06 132 MET B N 1
ATOM 2104 C CA . MET B 1 133 ? -7.156 -19.371 -25.993 1.00 55.87 132 MET B CA 1
ATOM 2105 C C . MET B 1 133 ? -6.377 -20.617 -26.414 1.00 52.40 132 MET B C 1
ATOM 2106 O O . MET B 1 133 ? -6.132 -21.485 -25.603 1.00 50.44 132 MET B O 1
ATOM 2111 N N . GLY B 1 134 ? -6.035 -20.708 -27.696 1.00 46.90 133 GLY B N 1
ATOM 2112 C CA . GLY B 1 134 ? -5.247 -21.810 -28.201 1.00 46.76 133 GLY B CA 1
ATOM 2113 C C . GLY B 1 134 ? -6.085 -23.029 -28.387 1.00 49.11 133 GLY B C 1
ATOM 2114 O O . GLY B 1 134 ? -5.602 -24.147 -28.171 1.00 51.39 133 GLY B O 1
ATOM 2115 N N . VAL B 1 135 ? -7.346 -22.803 -28.764 1.00 46.27 134 VAL B N 1
ATOM 2116 C CA . VAL B 1 135 ? -8.322 -23.852 -29.004 1.00 40.31 134 VAL B CA 1
ATOM 2117 C C . VAL B 1 135 ? -8.471 -24.021 -30.496 1.00 43.75 134 VAL B C 1
ATOM 2118 O O . VAL B 1 135 ? -8.661 -23.040 -31.190 1.00 47.50 134 VAL B O 1
ATOM 2122 N N . THR B 1 136 ? -8.306 -25.255 -30.986 1.00 39.36 135 THR B N 1
ATOM 2123 C CA . THR B 1 136 ? -8.442 -25.549 -32.390 1.00 39.81 135 THR B CA 1
ATOM 2124 C C . THR B 1 136 ? -9.875 -25.889 -32.603 1.00 39.50 135 THR B C 1
ATOM 2125 O O . THR B 1 136 ? -10.622 -26.125 -31.659 1.00 37.18 135 THR B O 1
ATOM 2129 N N . VAL B 1 137 ? -10.228 -25.965 -33.875 1.00 33.52 136 VAL B N 1
ATOM 2130 C CA . VAL B 1 137 ? -11.516 -26.205 -34.268 1.00 36.97 136 VAL B CA 1
ATOM 2131 C C . VAL B 1 137 ? -11.471 -27.159 -35.401 1.00 38.48 136 VAL B C 1
ATOM 2132 O O . VAL B 1 137 ? -10.788 -26.913 -36.389 1.00 34.71 136 VAL B O 1
ATOM 2136 N N . GLU B 1 138 ? -12.299 -28.181 -35.323 1.00 42.80 137 GLU B N 1
ATOM 2137 C CA . GLU B 1 138 ? -12.087 -29.359 -36.144 1.00 52.83 137 GLU B CA 1
ATOM 2138 C C . GLU B 1 138 ? -10.620 -29.677 -35.975 1.00 49.24 137 GLU B C 1
ATOM 2139 O O . GLU B 1 138 ? -10.079 -29.550 -34.883 1.00 60.23 137 GLU B O 1
ATOM 2145 N N . GLY B 1 139 ? -9.904 -30.049 -36.981 1.00 45.22 138 GLY B N 1
ATOM 2146 C CA . GLY B 1 139 ? -8.489 -30.292 -36.610 1.00 60.55 138 GLY B CA 1
ATOM 2147 C C . GLY B 1 139 ? -7.547 -29.091 -36.464 1.00 59.54 138 GLY B C 1
ATOM 2148 O O . GLY B 1 139 ? -6.356 -29.265 -36.175 1.00 55.17 138 GLY B O 1
ATOM 2149 N N . LYS B 1 140 ? -8.057 -27.878 -36.693 1.00 59.09 139 LYS B N 1
ATOM 2150 C CA . LYS B 1 140 ? -7.225 -26.835 -37.302 1.00 60.78 139 LYS B CA 1
ATOM 2151 C C . LYS B 1 140 ? -7.105 -25.532 -36.570 1.00 59.27 139 LYS B C 1
ATOM 2152 O O . LYS B 1 140 ? -7.699 -25.315 -35.530 1.00 63.03 139 LYS B O 1
ATOM 2158 N N . ASP B 1 141 ? -6.268 -24.680 -37.133 1.00 60.88 140 ASP B N 1
ATOM 2159 C CA . ASP B 1 141 ? -6.144 -23.327 -36.694 1.00 63.43 140 ASP B CA 1
ATOM 2160 C C . ASP B 1 141 ? -7.516 -22.692 -36.930 1.00 54.94 140 ASP B C 1
ATOM 2161 O O . ASP B 1 141 ? -8.123 -22.869 -37.991 1.00 53.97 140 ASP B O 1
ATOM 2166 N N . PRO B 1 142 ? -8.040 -21.995 -35.928 1.00 51.25 141 PRO B N 1
ATOM 2167 C CA . PRO B 1 142 ? -9.267 -21.238 -36.197 1.00 52.41 141 PRO B CA 1
ATOM 2168 C C . PRO B 1 142 ? -9.168 -20.241 -37.369 1.00 52.89 141 PRO B C 1
ATOM 2169 O O . PRO B 1 142 ? -10.151 -20.072 -38.082 1.00 53.54 141 PRO B O 1
ATOM 2173 N N . LYS B 1 143 ? -8.008 -19.601 -37.569 1.00 60.13 142 LYS B N 1
ATOM 2174 C CA . LYS B 1 143 ? -7.815 -18.683 -38.723 1.00 58.74 142 LYS B CA 1
ATOM 2175 C C . LYS B 1 143 ? -8.039 -19.507 -39.957 1.00 59.64 142 LYS B C 1
ATOM 2176 O O . LYS B 1 143 ? -8.717 -19.090 -40.875 1.00 62.42 142 LYS B O 1
ATOM 2182 N N . GLU B 1 144 ? -7.484 -20.710 -39.965 1.00 61.34 143 GLU B N 1
ATOM 2183 C CA . GLU B 1 144 ? -7.641 -21.573 -41.116 1.00 66.36 143 GLU B CA 1
ATOM 2184 C C . GLU B 1 144 ? -9.123 -21.861 -41.353 1.00 68.21 143 GLU B C 1
ATOM 2185 O O . GLU B 1 144 ? -9.600 -21.729 -42.474 1.00 74.96 143 GLU B O 1
ATOM 2191 N N . VAL B 1 145 ? -9.863 -22.226 -40.310 1.00 63.11 144 VAL B N 1
ATOM 2192 C CA . VAL B 1 145 ? -11.275 -22.565 -40.499 1.00 63.03 144 VAL B CA 1
ATOM 2193 C C . VAL B 1 145 ? -12.079 -21.337 -40.979 1.00 55.84 144 VAL B C 1
ATOM 2194 O O . VAL B 1 145 ? -12.965 -21.456 -41.809 1.00 54.34 144 VAL B O 1
ATOM 2198 N N . GLN B 1 146 ? -11.731 -20.174 -40.462 1.00 52.51 145 GLN B N 1
ATOM 2199 C CA . GLN B 1 146 ? -12.270 -18.902 -40.932 1.00 61.24 145 GLN B CA 1
ATOM 2200 C C . GLN B 1 146 ? -12.141 -18.690 -42.458 1.00 64.29 145 GLN B C 1
ATOM 2201 O O . GLN B 1 146 ? -13.088 -18.242 -43.107 1.00 70.30 145 GLN B O 1
ATOM 2207 N N . LYS B 1 147 ? -10.987 -19.014 -43.029 1.00 68.00 146 LYS B N 1
ATOM 2208 C CA . LYS B 1 147 ? -10.806 -18.931 -44.491 1.00 68.21 146 LYS B CA 1
ATOM 2209 C C . LYS B 1 147 ? -11.750 -19.853 -45.234 1.00 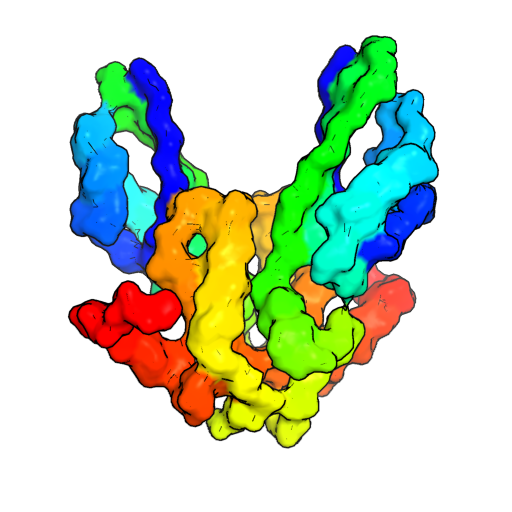64.52 146 LYS B C 1
ATOM 2210 O O . LYS B 1 147 ? -12.333 -19.449 -46.228 1.00 74.04 146 LYS B O 1
ATOM 2216 N N . GLU B 1 148 ? -11.907 -21.095 -44.784 1.00 65.90 147 GLU B N 1
ATOM 2217 C CA . GLU B 1 148 ? -12.888 -21.990 -45.418 1.00 67.21 147 GLU B CA 1
ATOM 2218 C C . GLU B 1 148 ? -14.288 -21.423 -45.304 1.00 70.31 147 GLU B C 1
ATOM 2219 O O . GLU B 1 148 ? -15.088 -21.518 -46.229 1.00 71.58 147 GLU B O 1
ATOM 2225 N N . ILE B 1 149 ? -14.599 -20.862 -44.139 1.00 71.68 148 ILE B N 1
ATOM 2226 C CA . ILE B 1 149 ? -15.928 -20.339 -43.904 1.00 69.48 148 ILE B CA 1
ATOM 2227 C C . ILE B 1 149 ? -16.176 -19.293 -44.963 1.00 72.60 148 ILE B C 1
ATOM 2228 O O . ILE B 1 149 ? -17.103 -19.437 -45.763 1.00 75.32 148 ILE B O 1
ATOM 2233 N N . ASP B 1 150 ? -15.288 -18.302 -45.009 1.00 75.26 149 ASP B N 1
ATOM 2234 C CA . ASP B 1 150 ? -15.287 -17.274 -46.062 1.00 75.51 149 ASP B CA 1
ATOM 2235 C C . ASP B 1 150 ? -15.392 -17.848 -47.481 1.00 74.87 149 ASP B C 1
ATOM 2236 O O . ASP B 1 150 ? -16.139 -17.330 -48.295 1.00 85.54 149 ASP B O 1
ATOM 2241 N N . ALA B 1 151 ? -14.686 -18.934 -47.774 1.00 76.64 150 ALA B N 1
ATOM 2242 C CA . ALA B 1 151 ? -14.803 -19.590 -49.091 1.00 77.44 150 ALA B CA 1
ATOM 2243 C C . ALA B 1 151 ? -16.160 -20.277 -49.329 1.00 80.90 150 ALA B C 1
ATOM 2244 O O . ALA B 1 151 ? -16.283 -21.102 -50.230 1.00 80.25 150 ALA B O 1
ATOM 2246 N N . GLY B 1 152 ? -17.162 -19.969 -48.508 1.00 86.72 151 GLY B N 1
ATOM 2247 C CA . GLY B 1 152 ? -18.496 -20.541 -48.660 1.00 90.95 151 GLY B CA 1
ATOM 2248 C C . GLY B 1 152 ? -18.609 -22.041 -48.413 1.00 90.61 151 GLY B C 1
ATOM 2249 O O . GLY B 1 152 ? -19.716 -22.581 -48.504 1.00 82.91 151 GLY B O 1
ATOM 2250 N N . VAL B 1 153 ? -17.500 -22.708 -48.056 1.00 87.71 152 VAL B N 1
ATOM 2251 C CA . VAL B 1 153 ? -17.464 -24.190 -48.057 1.00 87.29 152 VAL B CA 1
ATOM 2252 C C . VAL B 1 153 ? -18.363 -24.797 -46.986 1.00 86.29 152 VAL B C 1
ATOM 2253 O O . VAL B 1 153 ? -18.843 -25.908 -47.156 1.00 85.93 152 VAL B O 1
ATOM 2257 N N . TYR B 1 154 ? -18.598 -24.076 -45.896 1.00 85.01 153 TYR B N 1
ATOM 2258 C CA . TYR B 1 154 ? -19.387 -24.621 -44.791 1.00 82.77 153 TYR B CA 1
ATOM 2259 C C . TYR B 1 154 ? -20.828 -24.052 -44.654 1.00 87.38 153 TYR B C 1
ATOM 2260 O O . TYR B 1 154 ? -21.433 -24.216 -43.593 1.00 87.38 153 TYR B O 1
ATOM 2269 N N . ASP B 1 155 ? -21.393 -23.432 -45.701 1.00 84.77 154 ASP B N 1
ATOM 2270 C CA . ASP B 1 155 ? -22.684 -22.690 -45.557 1.00 83.94 154 ASP B CA 1
ATOM 2271 C C . ASP B 1 155 ? -23.872 -23.542 -45.077 1.00 76.80 154 ASP B C 1
ATOM 2272 O O . ASP B 1 155 ? -24.734 -23.033 -44.363 1.00 69.80 154 ASP B O 1
ATOM 2277 N N . GLU B 1 156 ? -23.891 -24.823 -45.446 1.00 78.37 155 GLU B N 1
ATOM 2278 C CA . GLU B 1 156 ? -24.913 -25.793 -44.967 1.00 82.83 155 GLU B CA 1
ATOM 2279 C C . GLU B 1 156 ? -25.061 -25.918 -43.447 1.00 82.23 155 GLU B C 1
ATOM 2280 O O . GLU B 1 156 ? -26.132 -26.289 -42.974 1.00 85.10 155 GLU B O 1
ATOM 2286 N N . TYR B 1 157 ? -24.029 -25.574 -42.682 1.00 77.55 156 TYR B N 1
ATOM 2287 C CA . TYR B 1 157 ? -24.106 -25.650 -41.218 1.00 79.73 156 TYR B CA 1
ATOM 2288 C C . TYR B 1 157 ? -24.631 -24.346 -40.615 1.00 84.36 156 TYR B C 1
ATOM 2289 O O . TYR B 1 157 ? -25.000 -24.297 -39.425 1.00 72.99 156 TYR B O 1
ATOM 2298 N N . PHE B 1 158 ? -24.680 -23.294 -41.435 1.00 86.72 157 PHE B N 1
ATOM 2299 C CA . PHE B 1 158 ? -25.182 -21.982 -40.995 1.00 96.47 157 PHE B CA 1
ATOM 2300 C C . PHE B 1 158 ? -26.698 -21.842 -41.307 1.00 97.24 157 PHE B C 1
ATOM 2301 O O . PHE B 1 158 ? -27.112 -21.056 -42.176 1.00 100.55 157 PHE B O 1
ATOM 2309 N N . LYS B 1 159 ? -27.509 -22.612 -40.578 1.00 90.74 158 LYS B N 1
ATOM 2310 C CA . LYS B 1 159 ? -28.919 -22.799 -40.902 1.00 86.48 158 LYS B CA 1
ATOM 2311 C C . LYS B 1 159 ? -29.770 -22.916 -39.642 1.00 87.85 158 LYS B C 1
ATOM 2312 O O . LYS B 1 159 ? -29.614 -23.869 -38.894 1.00 101.05 158 LYS B O 1
ATOM 2318 N N . GLU B 1 160 ? -30.645 -21.922 -39.434 1.00 90.24 159 GLU B N 1
ATOM 2319 C CA . GLU B 1 160 ? -31.657 -21.846 -38.359 1.00 84.54 159 GLU B CA 1
ATOM 2320 C C . GLU B 1 160 ? -31.213 -22.372 -37.009 1.00 90.54 159 GLU B C 1
ATOM 2321 O O . GLU B 1 160 ? -32.038 -22.832 -36.215 1.00 100.34 159 GLU B O 1
#

Foldseek 3Di:
DKDKAKAKAFALDDDCPPPLVVVQVVLVAPSVVVRVVRSVVRVLRHGFTKMKMWMADSVVGDIDIDTGDGDPLSVVVVVVPDAAADEEEELVVLLVQLVVVCVVPVNADSLNSSLVSLVVCQSVNYYYVPHRSVVVNVCVVVPNPPPD/DKDKFKAKAFALDGDCDPPQVVRPVVLVEDSVVVVVLRNVVSPVRHRFIWIKMWMADSVVRDIDMDTDDGDVLQVVCVVVVHDNLAEDDDPDAPEEEELLVLLVQLVVVCVVPVSDQSLVSSVVSLVSCRHVRYYYPVGRSSVVNVCVVVVNPVVSSDD

Secondary structure (DSSP, 8-state):
-EEEEEEEEETT---SSTTHHHHHTTTTS-HHHHHHHHHHHTGGGTTSEEEEEEEEETTT--EEEEE----HHHHHHHHH------EEE-HHHHHHHHHHHHHH-TTS-HHHHHHHHHHHHHHTTEEETTB-HHHHHHHHHHT--S--/-EEEEEEEEETT---SSTTHHHHHGGGSS-HHHHHHHHHHHSGGGTTSEEEEEEEEETTT--EEEEE----HHHHHHHHTT--SS-----SS--EEE-HHHHHHHHHHHHHT-TTS-HHHHHHHHHHHHHHHTEEETTB-HHHHHHHHHTTTTGGGS--

InterPro domains:
  IPR000911 Ribosomal protein uL11 [MF_00736] (2-139)
  IPR000911 Ribosomal protein uL11 [PTHR11661] (5-147)
  IPR000911 Ribosomal protein uL11 [SM00649] (6-138)
  IPR000911 Ribosomal protein uL11 [cd00349] (6-137)
  IPR020783 Large ribosomal subunit protein uL11, C-terminal [PF00298] (70-137)
  IPR020784 Large ribosomal subunit protein uL11, N-terminal [PF03946] (6-64)
  IPR020785 Large ribosomal subunit protein uL11, conserved site [PS00359] (124-139)
  IPR036769 Large ribosomal subunit protein uL11, C-terminal domain superfamily [G3DSA:1.10.10.250] (78-161)
  IPR036769 Large ribosomal subunit protein uL11, C-terminal domain superfamily [SSF46906] (66-138)
  IPR036796 Large ribosomal subunit protein uL11, N-terminal domain superfamily [G3DSA:3.30.1550.10] (1-77)
  IPR036796 Large ribosomal subunit protein uL11, N-terminal domain superfamily [SSF54747] (4-82)

Nearest PDB structures (foldseek):
  5col-assembly1_A  TM=1.007E+00  e=3.808E-31  Methanocaldococcus jannaschii
  5dar-assembly2_F  TM=5.364E-01  e=3.941E-23  Methanocaldococcus jannaschii
  3cjt-assembly7_N  TM=5.883E-01  e=1.969E-08  unclassified
  3cjt-assembly1_B  TM=6.037E-01  e=1.552E-07  unclassified
  3cjr-assembly1_B  TM=6.073E-01  e=1.302E-06  unclassified

B-factor: mean 66.77, std 18.32, range [33.52, 147.71]

Radius of gyration: 20.48 Å; Cα contacts (8 Å, |Δi|>4): 520; chains: 2; bounding box: 52×47×50 Å

Organism: Methanocaldococcus jannaschii (strain ATCC 43067 / DSM 2661 / JAL-1 / JCM 10045 / NBRC 100440) (NCBI:txid243232)

Sequence (307 aa):
AKEVVEVLVTGGRATAGPPLGPAIGPLGVNVMQVVKEINEKTKDYEGMQVPVKVIVDTETRKFEIEVGIPPTTALIKKELGIHEVVGNLTLEQVIKIAKMKKDAMLSYTLKNAVKEVLGTCGSMGVTVEGKDPKEVQKEIDAGVYDEYAKEVVEVLVTGGRATAGPPLGPAIGPLGVNVMQVVKEINEKTKDYEGMQVPVKVIVDTETRKFEIEVGIPPTTALIKKELGIETAAHEEPRHEVVGNLTLEQVIKIAKMKKDAMLSYTLKNAVKEVLGTCGSMGVTVEGKDPKEVQKEIDAGVYDEYFKE

Solvent-accessible surface area: 15672 Å² total; per-residue (Å²): 95,143,69,74,20,90,13,10,6,41,0,18,142,10,81,40,31,108,53,2,14,84,28,0,31,96,15,36,14,77,27,110,83,0,4,124,39,0,37,100,98,0,146,104,27,82,36,19,30,0,24,4,70,0,29,0,54,38,150,63,143,150,47,102,10,89,43,25,45,1,32,18,10,14,7,0,113,104,39,51,48,228,214,49,96,28,21,70,1,65,4,113,45,0,29,96,0,0,109,47,16,62,110,56,84,135,20,18,72,74,75,31,0,12,71,18,0,4,42,4,0,28,19,0,10,2,16,0,64,57,66,57,7,162,81,0,27,150,51,36,94,80,58,80,54,144,128,123,100,157,61,63,25,85,12,6,3,39,0,16,130,9,78,42,28,109,56,4,13,91,29,0,40,90,10,40,15,68,28,94,102,0,6,132,60,0,26,114,97,0,114,121,37,72,13,9,30,0,34,4,65,0,39,0,58,54,152,83,136,138,43,93,8,95,46,29,38,3,40,15,13,15,0,0,17,64,29,38,68,42,127,58,85,42,53,2,110,52,159,107,96,83,22,71,0,63,8,125,46,0,11,108,1,0,63,42,13,58,110,48,80,136,22,17,68,24,84,26,0,0,92,16,0,3,28,7,0,2,0,5,11,1,21,0,66,72,71,70,8,53,78,0,30,135,37,2,107,78,33,74,39,62,97,105,33,144,204

CATH classification: 3.30.1550.10